Protein AF-A0A812MIL0-F1 (afdb_monomer)

Secondary structure (DSSP, 8-state):
-HHHHHHHHHHHT--SSS------SSHHHHHHTTTTS-----PPPP---HHHHHHHHHHHHHHHH-TTTEEEHHHHHHHSPSEEEETTEEEEEETTTTEEEEEEEEEEGGG-TTHHHH-EEEE-S-HHHHHHHHHHH-SS-EEEEEESSTT-SEEEEEEEEEEEEEEPTTSGGGG-HH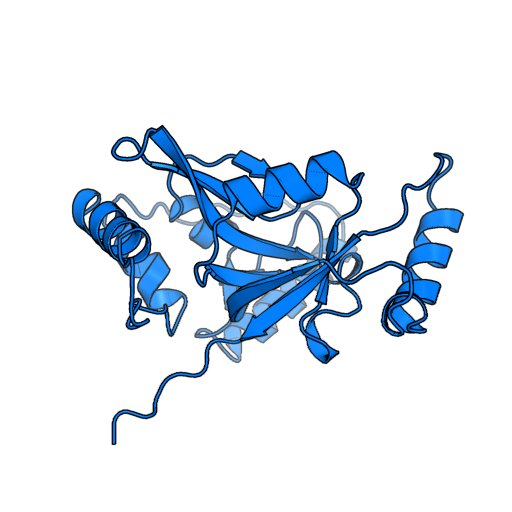HHHHHHHHHHH--SPPPPPEEEEEEEPPP----

Nearest PDB structures (foldseek):
  6a5m-assembly1_A  TM=4.164E-01  e=3.030E-03  Arabidopsis thaliana
  8tcj-assembly1_B  TM=1.752E-01  e=8.774E+00  HIV whole-genome vector AA1305#18
  3dmj-assembly1_B  TM=1.727E-01  e=8.236E+00  HIV-1 M:B_HXB2R
  8t8g-assembly1_A  TM=1.674E-01  e=4.375E+00  Streptococcus pyogenes

Sequence (211 aa):
MLQELHAAMAAWAGCPGNSEGVFLQRPSDFLRTAAEGISSPLRVPKQRRATRVRALAQNQAWAAADPGKWFAKRDIQAALPPCENVRGFCLARAESLDSELATCLFLHHEQNPLFLEHAVCCIYADDLEVETLIQRCGQHALPVFWGQGGGAVMQEYLGSFEIVEVLRSDHALHEASALFDHLDGLRRRSRRPMIGPQLLQMKRVELASLG

pLDDT: mean 72.57, std 19.63, range [29.98, 96.06]

Radius of gyration: 17.99 Å; Cα contacts (8 Å, |Δi|>4): 299; chains: 1; bounding box: 51×46×41 Å

Mean predicted aligned error: 11.03 Å

Solvent-accessible surface area (backbone atoms only — not comparable to full-atom values): 12402 Å² total; per-residue (Å²): 94,74,67,50,43,54,45,55,56,46,58,52,73,64,67,92,69,84,90,78,59,85,71,68,85,42,62,65,63,60,40,57,52,31,57,83,65,76,85,75,84,88,81,79,80,84,86,77,64,73,72,56,50,54,57,49,52,52,46,49,53,52,28,68,74,38,61,81,39,34,42,45,43,65,58,56,56,69,37,47,71,83,53,50,76,56,98,37,32,29,34,27,70,39,89,89,68,85,39,51,35,45,66,31,34,52,44,40,52,89,64,28,68,44,30,92,84,65,37,26,44,54,41,78,48,56,71,68,59,47,51,52,48,47,68,38,36,53,85,51,70,26,46,34,32,41,25,64,61,104,73,35,60,45,22,38,56,78,46,28,31,27,64,74,47,71,58,57,89,87,40,71,72,76,69,30,65,61,52,48,55,47,51,52,56,47,55,78,74,44,93,62,90,76,71,62,66,41,39,36,37,40,42,74,68,76,75,79,78,84,122

Foldseek 3Di:
DLVVLLVLVVQLVDDPDDDPRPFDFFVCVLLVSQPVPDDDDDDDDDDDDPVVVVQQVVLVVVCVVPVRFKDFPVSNVSSDDDFDQDQQFTWDQNPVPRAIEGAAGEAECLQAVCCVPQVKGWAQDDPVSVVVVDVRHDFGWHWYWYAHDVPGRMTGTPGTKGFDDWDDCPDCVVVDPSLVVSVVVVVVVDPDDGRGTTITGIDHDDDPPPD

Structure (mmCIF, N/CA/C/O backbone):
data_AF-A0A812MIL0-F1
#
_entry.id   AF-A0A812MIL0-F1
#
loop_
_atom_site.group_PDB
_atom_site.id
_atom_site.type_symbol
_atom_site.label_atom_id
_atom_site.label_alt_id
_atom_site.label_comp_id
_atom_site.label_asym_id
_atom_site.label_entity_id
_atom_site.label_seq_id
_atom_site.pdbx_PDB_ins_code
_atom_site.Cartn_x
_atom_site.Cartn_y
_atom_site.Cartn_z
_atom_site.occupancy
_atom_site.B_iso_or_equiv
_atom_site.auth_seq_id
_atom_site.auth_comp_id
_atom_site.auth_asym_id
_atom_site.auth_atom_id
_atom_site.pdbx_PDB_model_num
ATOM 1 N N . MET A 1 1 ? -7.731 26.497 -1.774 1.00 38.22 1 MET A N 1
ATOM 2 C CA . MET A 1 1 ? -6.598 25.803 -2.403 1.00 38.22 1 MET A CA 1
ATOM 3 C C . MET A 1 1 ? -5.936 24.834 -1.420 1.00 38.22 1 MET A C 1
ATOM 5 O O . MET A 1 1 ? -6.503 23.766 -1.252 1.00 38.22 1 MET A O 1
ATOM 9 N N . LEU A 1 2 ? -4.910 25.166 -0.612 1.00 31.92 2 LEU A N 1
ATOM 10 C CA . LEU A 1 2 ? -4.380 24.202 0.396 1.00 31.92 2 LEU A CA 1
ATOM 11 C C . LEU A 1 2 ? -5.434 23.774 1.451 1.00 31.92 2 LEU A C 1
ATOM 13 O O . LEU A 1 2 ? -5.515 22.613 1.842 1.00 31.92 2 LEU A O 1
ATOM 17 N N . GLN A 1 3 ? -6.300 24.715 1.846 1.00 33.41 3 GLN A N 1
ATOM 18 C CA . GLN A 1 3 ? -7.464 24.460 2.704 1.00 33.41 3 GLN A CA 1
ATOM 19 C C . GLN A 1 3 ? -8.532 23.579 2.043 1.00 33.41 3 GLN A C 1
ATOM 21 O O . GLN A 1 3 ? -9.272 22.930 2.762 1.00 33.41 3 GLN A O 1
ATOM 26 N N . GLU A 1 4 ? -8.619 23.526 0.709 1.00 34.91 4 GLU A N 1
ATOM 27 C CA . GLU A 1 4 ? -9.606 22.694 -0.001 1.00 34.91 4 GLU A CA 1
ATOM 28 C C . GLU A 1 4 ? -9.134 21.246 -0.112 1.00 34.91 4 GLU A C 1
ATOM 30 O O . GLU A 1 4 ? -9.950 20.344 0.011 1.00 34.91 4 GLU A O 1
ATOM 35 N N . LEU A 1 5 ? -7.824 21.010 -0.246 1.00 41.28 5 LEU A N 1
ATOM 36 C CA . LEU A 1 5 ? -7.238 19.674 -0.122 1.00 41.28 5 LEU A CA 1
ATOM 37 C C . LEU A 1 5 ? -7.356 19.157 1.316 1.00 41.28 5 LEU A C 1
ATOM 39 O O . LEU A 1 5 ? -7.833 18.048 1.528 1.00 41.28 5 LEU A O 1
ATOM 43 N N . HIS A 1 6 ? -7.005 19.977 2.311 1.00 43.62 6 HIS A N 1
ATOM 44 C CA . HIS A 1 6 ? -7.237 19.629 3.713 1.00 43.62 6 HIS A CA 1
ATOM 45 C C . HIS A 1 6 ? -8.732 19.459 4.024 1.00 43.62 6 HIS A C 1
ATOM 47 O O . HIS A 1 6 ? -9.066 18.587 4.812 1.00 43.62 6 HIS A O 1
ATOM 53 N N . ALA A 1 7 ? -9.638 20.213 3.387 1.00 41.19 7 ALA A N 1
ATOM 54 C CA . ALA A 1 7 ? -11.086 20.037 3.530 1.00 41.19 7 ALA A CA 1
ATOM 55 C C . ALA A 1 7 ? -11.617 18.794 2.801 1.00 41.19 7 ALA A C 1
ATOM 57 O O . ALA A 1 7 ? -12.502 18.137 3.330 1.00 41.19 7 ALA A O 1
ATOM 58 N N . ALA A 1 8 ? -11.075 18.427 1.637 1.00 42.28 8 ALA A N 1
ATOM 59 C CA . ALA A 1 8 ? -11.407 17.185 0.939 1.00 42.28 8 ALA A CA 1
ATOM 60 C C . ALA A 1 8 ? -10.921 15.966 1.739 1.00 42.28 8 ALA A C 1
ATOM 62 O O . ALA A 1 8 ? -11.671 15.016 1.931 1.00 42.28 8 ALA A O 1
ATOM 63 N N . MET A 1 9 ? -9.712 16.047 2.304 1.00 50.00 9 MET A N 1
ATOM 64 C CA . MET A 1 9 ? -9.169 15.050 3.229 1.00 50.00 9 MET A CA 1
ATOM 65 C C . MET A 1 9 ? -9.913 15.025 4.577 1.00 50.00 9 MET A C 1
ATOM 67 O O . MET A 1 9 ? -10.101 13.958 5.149 1.00 50.00 9 MET A O 1
ATOM 71 N N . ALA A 1 10 ? -10.387 16.171 5.080 1.00 42.50 10 ALA A N 1
ATOM 72 C CA . ALA A 1 10 ? -11.193 16.256 6.302 1.00 42.50 10 ALA A CA 1
ATOM 73 C C . ALA A 1 10 ? -12.646 15.798 6.092 1.00 42.50 10 ALA A C 1
ATOM 75 O O . ALA A 1 10 ? -13.239 15.232 7.006 1.00 42.50 10 ALA A O 1
ATOM 76 N N . ALA A 1 11 ? -13.210 15.971 4.892 1.00 43.31 11 ALA A N 1
ATOM 77 C CA . ALA A 1 11 ? -14.501 15.403 4.506 1.00 43.31 11 ALA A CA 1
ATOM 78 C C . ALA A 1 11 ? -14.441 13.865 4.422 1.00 43.31 11 ALA A C 1
ATOM 80 O O . ALA A 1 11 ? -15.444 13.205 4.681 1.00 43.31 11 ALA A O 1
ATOM 81 N N . TRP A 1 12 ? -13.266 13.280 4.145 1.00 49.59 12 TRP A N 1
ATOM 82 C CA . TRP A 1 12 ? -13.034 11.834 4.292 1.00 49.59 12 TRP A CA 1
ATOM 83 C C . TRP A 1 12 ? -13.023 11.378 5.756 1.00 49.59 12 TRP A C 1
ATOM 85 O O . TRP A 1 12 ? -13.447 10.265 6.051 1.00 49.59 12 TRP A O 1
ATOM 95 N N . ALA A 1 13 ? -12.575 12.240 6.671 1.00 42.47 13 ALA A N 1
ATOM 96 C CA . ALA A 1 13 ? -12.375 11.935 8.089 1.00 42.47 13 ALA A CA 1
ATOM 97 C C . ALA A 1 13 ? -13.640 12.088 8.966 1.00 42.47 13 ALA A C 1
ATOM 99 O O . ALA A 1 13 ? -13.559 11.931 10.183 1.00 42.47 13 ALA A O 1
ATOM 100 N N . GLY A 1 14 ? -14.799 12.423 8.380 1.00 37.50 14 GLY A N 1
ATOM 101 C CA . GLY A 1 14 ? -15.950 12.959 9.120 1.00 37.50 14 GLY A CA 1
ATOM 102 C C . GLY A 1 14 ? -17.288 12.221 9.013 1.00 37.50 14 GLY A C 1
ATOM 103 O O . GLY A 1 14 ? -18.284 12.794 9.443 1.00 37.50 14 GLY A O 1
ATOM 104 N N . CYS A 1 15 ? -17.369 11.003 8.466 1.00 33.94 15 CYS A N 1
ATOM 105 C CA . CYS A 1 15 ? -18.647 10.272 8.394 1.00 33.94 15 CYS A CA 1
ATOM 106 C C . CYS A 1 15 ? -18.767 9.176 9.468 1.00 33.94 15 CYS A C 1
ATOM 108 O O . CYS A 1 15 ? -18.388 8.030 9.219 1.00 33.94 15 CYS A O 1
ATOM 110 N N . PRO A 1 16 ? -19.359 9.461 10.644 1.00 39.94 16 PRO A N 1
ATOM 111 C CA . PRO A 1 16 ? -19.968 8.426 11.459 1.00 39.94 16 PRO A CA 1
ATOM 112 C C . PRO A 1 16 ? -21.314 8.053 10.815 1.00 39.94 16 PRO A C 1
ATOM 114 O O . PRO A 1 16 ? -22.334 8.691 11.060 1.00 39.94 16 PRO A O 1
ATOM 117 N N . GLY A 1 17 ? -21.308 7.024 9.966 1.00 40.50 17 GLY A N 1
ATOM 118 C CA . GLY A 1 17 ? -22.517 6.451 9.362 1.00 40.50 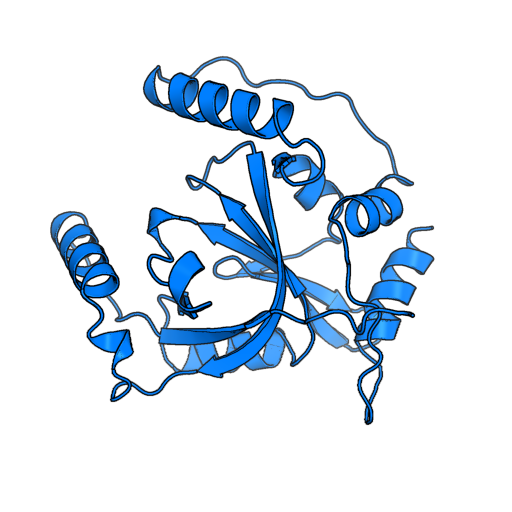17 GLY A CA 1
ATOM 119 C C . GLY A 1 17 ? -22.674 6.738 7.865 1.00 40.50 17 GLY A C 1
ATOM 120 O O . GLY A 1 17 ? -22.670 7.885 7.437 1.00 40.50 17 GLY A O 1
ATOM 121 N N . ASN A 1 18 ? -22.844 5.662 7.090 1.00 34.56 18 ASN A N 1
ATOM 122 C CA . ASN A 1 18 ? -23.184 5.614 5.661 1.00 34.56 18 ASN A CA 1
ATOM 123 C C . ASN A 1 18 ? -22.247 6.370 4.698 1.00 34.56 18 ASN A C 1
ATOM 125 O O . ASN A 1 18 ? -22.628 7.320 4.029 1.00 34.56 18 ASN A O 1
ATOM 129 N N . SER A 1 19 ? -21.015 5.865 4.625 1.00 38.78 19 SER A N 1
ATOM 130 C CA . SER A 1 19 ? -20.213 5.615 3.412 1.00 38.78 19 SER A CA 1
ATOM 131 C C . SER A 1 19 ? -20.648 6.243 2.069 1.00 38.78 19 SER A C 1
ATOM 133 O O . SER A 1 19 ? -20.948 5.522 1.120 1.00 38.78 19 SER A O 1
ATOM 135 N N . GLU A 1 20 ? -20.539 7.561 1.932 1.00 41.03 20 GLU A N 1
ATOM 136 C CA . GLU A 1 20 ? -20.252 8.215 0.646 1.00 41.03 20 GLU A CA 1
ATOM 137 C C . GLU A 1 20 ? -19.011 9.106 0.807 1.00 41.03 20 GLU A C 1
ATOM 139 O O . GLU A 1 20 ? -19.044 10.328 0.688 1.00 41.03 20 GLU A O 1
ATOM 144 N N . GLY A 1 21 ? -17.880 8.479 1.152 1.00 44.47 21 GLY A N 1
ATOM 145 C CA . GLY A 1 21 ? -16.585 9.153 1.116 1.00 44.47 21 GLY A CA 1
ATOM 146 C C . GLY A 1 21 ? -16.237 9.535 -0.324 1.00 44.47 21 GLY A C 1
ATOM 147 O O . GLY A 1 21 ? -16.494 8.776 -1.256 1.00 44.47 21 GLY A O 1
ATOM 148 N N . VAL A 1 22 ? -15.647 10.712 -0.539 1.00 49.66 22 VAL A N 1
ATOM 149 C CA . VAL A 1 22 ? -15.174 11.121 -1.871 1.00 49.66 22 VAL A CA 1
ATOM 150 C C . VAL A 1 22 ? -13.953 10.273 -2.245 1.00 49.66 22 VAL A C 1
ATOM 152 O O . VAL A 1 22 ? -12.816 10.649 -1.987 1.00 49.66 22 VAL A O 1
ATOM 155 N N . PHE A 1 23 ? -14.162 9.094 -2.822 1.00 58.81 23 PHE A N 1
ATOM 156 C CA . PHE A 1 23 ? -13.065 8.211 -3.209 1.00 58.81 23 PHE A CA 1
ATOM 157 C C . PHE A 1 23 ? -12.329 8.772 -4.429 1.00 58.81 23 PHE A C 1
ATOM 159 O O . PHE A 1 23 ? -12.936 9.061 -5.462 1.00 58.81 23 PHE A O 1
ATOM 166 N N . LEU A 1 24 ? -11.004 8.912 -4.326 1.00 56.94 24 LEU A N 1
ATOM 167 C CA . LEU A 1 24 ? -10.175 9.336 -5.452 1.00 56.94 24 LEU A CA 1
ATOM 168 C C . LEU A 1 24 ? -10.285 8.302 -6.577 1.00 56.94 24 LEU A C 1
ATOM 170 O O . LEU A 1 24 ? -9.967 7.128 -6.373 1.00 56.94 24 LEU A O 1
ATOM 174 N N . GLN A 1 25 ? -10.741 8.745 -7.751 1.00 59.91 25 GLN A N 1
ATOM 175 C CA . GLN A 1 25 ? -10.891 7.888 -8.929 1.00 59.91 25 GLN A CA 1
ATOM 176 C C . GLN A 1 25 ? -9.586 7.779 -9.711 1.00 59.91 25 GLN A C 1
ATOM 178 O O . GLN A 1 25 ? -9.277 6.735 -10.288 1.00 59.91 25 GLN A O 1
ATOM 183 N N . ARG A 1 26 ? -8.830 8.881 -9.765 1.00 63.66 26 ARG A N 1
ATOM 184 C CA . ARG A 1 26 ? -7.565 8.973 -10.486 1.00 63.66 26 ARG A CA 1
ATOM 185 C C . ARG A 1 26 ? -6.544 9.750 -9.665 1.00 63.66 26 ARG A C 1
ATOM 187 O O . ARG A 1 26 ? -6.907 10.693 -8.960 1.00 63.66 26 ARG A O 1
ATOM 194 N N . PRO A 1 27 ? -5.243 9.469 -9.820 1.00 65.44 27 PRO A N 1
ATOM 195 C CA . PRO A 1 27 ? -4.219 10.224 -9.106 1.00 65.44 27 PRO A CA 1
ATOM 196 C C . PRO A 1 27 ? -4.148 11.670 -9.570 1.00 65.44 27 PRO A C 1
ATOM 198 O O . PRO A 1 27 ? -3.717 12.522 -8.812 1.00 65.44 27 PRO A O 1
ATOM 201 N N . SER A 1 2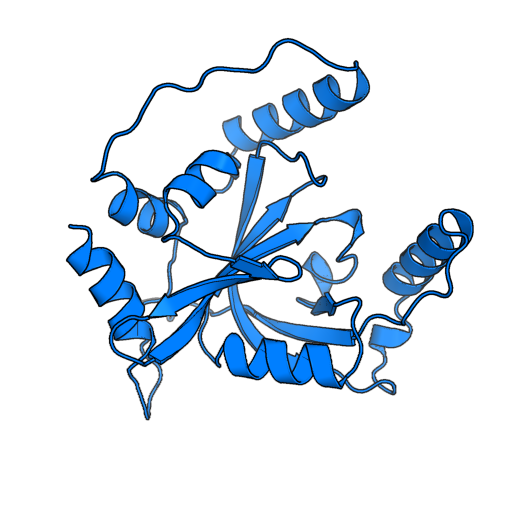8 ? -4.617 11.981 -10.782 1.00 63.84 28 SER A N 1
ATOM 202 C CA . SER A 1 28 ? -4.768 13.363 -11.240 1.00 63.84 28 SER A CA 1
ATOM 203 C C . SER A 1 28 ? -5.668 14.193 -10.330 1.00 63.84 28 SER A C 1
ATOM 205 O O . SER A 1 28 ? -5.462 15.393 -10.232 1.00 63.84 28 SER A O 1
ATOM 207 N N . ASP A 1 29 ? -6.657 13.590 -9.673 1.00 65.38 29 ASP A N 1
ATOM 208 C CA . ASP A 1 29 ? -7.565 14.314 -8.777 1.00 65.38 29 ASP A CA 1
ATOM 209 C C . ASP A 1 29 ? -6.842 14.675 -7.482 1.00 65.38 29 ASP A C 1
ATOM 211 O O . ASP A 1 29 ? -6.908 15.815 -7.044 1.00 65.38 29 ASP A O 1
ATOM 215 N N . PHE A 1 30 ? -6.035 13.737 -6.984 1.00 63.62 30 PHE A N 1
ATOM 216 C CA . PHE A 1 30 ? -5.123 13.912 -5.857 1.00 63.62 30 PHE A CA 1
ATOM 217 C C . PHE A 1 30 ? -3.986 14.918 -6.139 1.00 63.62 30 PHE A C 1
ATOM 219 O O . PHE A 1 30 ? -3.655 15.749 -5.297 1.00 63.62 30 PHE A O 1
ATOM 226 N N . LEU A 1 31 ? -3.385 14.876 -7.333 1.00 61.50 31 LEU A N 1
ATOM 227 C CA . LEU A 1 31 ? -2.269 15.751 -7.712 1.00 61.50 31 LEU A CA 1
ATOM 228 C C . LEU A 1 31 ? -2.726 17.169 -8.078 1.00 61.50 31 LEU A C 1
ATOM 230 O O . LEU A 1 31 ? -2.018 18.134 -7.800 1.00 61.50 31 LEU A O 1
ATOM 234 N N . ARG A 1 32 ? -3.897 17.324 -8.705 1.00 57.03 32 ARG A N 1
ATOM 235 C CA . ARG A 1 32 ? -4.432 18.629 -9.132 1.00 57.03 32 ARG A CA 1
ATOM 236 C C . ARG A 1 32 ? -4.742 19.531 -7.945 1.00 57.03 32 ARG A C 1
ATOM 238 O O . ARG A 1 32 ? -4.411 20.707 -7.992 1.00 57.03 32 ARG A O 1
ATOM 245 N N . THR A 1 33 ? -5.291 18.966 -6.875 1.00 52.03 33 THR A N 1
ATOM 246 C CA . THR A 1 33 ? -5.549 19.663 -5.605 1.00 52.03 33 THR A CA 1
ATOM 247 C C . THR A 1 33 ? -4.275 20.094 -4.876 1.00 52.03 33 THR A C 1
ATOM 249 O O . THR A 1 33 ? -4.312 20.987 -4.038 1.00 52.03 33 THR A O 1
ATOM 252 N N . ALA A 1 34 ? -3.136 19.480 -5.196 1.00 46.12 34 ALA A N 1
ATOM 253 C CA . ALA A 1 34 ? -1.839 19.829 -4.631 1.00 46.12 34 ALA A CA 1
ATOM 254 C C . ALA A 1 34 ? -1.013 20.800 -5.494 1.00 46.12 34 ALA A C 1
ATOM 256 O O . ALA A 1 34 ? -0.193 21.558 -4.976 1.00 46.12 34 ALA A O 1
ATOM 257 N N . ALA A 1 35 ? -1.216 20.796 -6.813 1.00 45.53 35 ALA A N 1
ATOM 258 C CA . ALA A 1 35 ? -0.436 21.578 -7.774 1.00 45.53 35 ALA A CA 1
ATOM 259 C C . ALA A 1 35 ? -0.713 23.097 -7.742 1.00 45.53 35 ALA A C 1
ATOM 261 O O . ALA A 1 35 ? -0.060 23.855 -8.460 1.00 45.53 35 ALA A O 1
ATOM 262 N N . GLU A 1 36 ? -1.618 23.569 -6.882 1.00 45.62 36 GLU A N 1
ATOM 263 C CA . GLU A 1 36 ? -1.867 25.000 -6.646 1.00 45.62 36 GLU A CA 1
ATOM 264 C C . GLU A 1 36 ? -0.750 25.678 -5.816 1.00 45.62 36 GLU A C 1
ATOM 266 O O . GLU A 1 36 ? -0.779 26.889 -5.597 1.00 45.62 36 GLU A O 1
ATOM 271 N N . GLY A 1 37 ? 0.287 24.926 -5.421 1.00 40.28 37 GLY A N 1
ATOM 272 C CA . GLY A 1 37 ? 1.523 25.423 -4.816 1.00 40.28 37 GLY A CA 1
ATOM 273 C C . GLY A 1 37 ? 2.784 24.977 -5.568 1.00 40.28 37 GLY A C 1
ATOM 274 O O . GLY A 1 37 ? 3.457 24.047 -5.152 1.00 40.28 37 GLY A O 1
ATOM 275 N N . ILE A 1 38 ? 3.141 25.697 -6.638 1.00 38.25 38 ILE A N 1
ATOM 276 C CA . ILE A 1 38 ? 4.476 25.738 -7.280 1.00 38.25 38 ILE A CA 1
ATOM 277 C C . ILE A 1 38 ? 4.977 24.396 -7.865 1.00 38.25 38 ILE A C 1
ATOM 279 O O . ILE A 1 38 ? 5.727 23.644 -7.243 1.00 38.25 38 ILE A O 1
ATOM 283 N N . SER A 1 39 ? 4.719 24.167 -9.157 1.00 35.56 39 SER A N 1
ATOM 284 C CA . SER A 1 39 ? 5.467 23.173 -9.938 1.00 35.56 39 SER A CA 1
ATOM 285 C C . SER A 1 39 ? 6.865 23.710 -10.286 1.00 35.56 39 SER A C 1
ATOM 287 O O . SER A 1 39 ? 7.001 24.613 -11.114 1.00 35.56 39 SER A O 1
ATOM 289 N N . SER A 1 40 ? 7.922 23.155 -9.691 1.00 29.98 40 SER A N 1
ATOM 290 C CA . SER A 1 40 ? 9.294 23.364 -10.180 1.00 29.98 40 SER A CA 1
ATOM 291 C C . SER A 1 40 ? 9.696 22.267 -11.174 1.00 29.98 40 SER A C 1
ATOM 293 O O . SER A 1 40 ? 9.361 21.099 -10.966 1.00 29.98 40 SER A O 1
ATOM 295 N N . PRO A 1 41 ? 10.441 22.596 -12.245 1.00 33.81 41 PRO A N 1
ATOM 296 C CA . PRO A 1 41 ? 10.817 21.627 -13.261 1.00 33.81 41 PRO A CA 1
ATOM 297 C C . PRO A 1 41 ? 11.790 20.564 -12.733 1.00 33.81 41 PRO A C 1
ATOM 299 O O . PRO A 1 41 ? 12.679 20.798 -11.911 1.00 33.81 41 PRO A O 1
ATOM 302 N N . LEU A 1 42 ? 11.616 19.369 -13.283 1.00 37.47 42 LEU A N 1
ATOM 303 C CA . LEU A 1 42 ? 12.248 18.114 -12.909 1.00 37.47 42 LEU A CA 1
ATOM 304 C C . LEU A 1 42 ? 13.763 18.132 -13.193 1.00 37.47 42 LEU A C 1
ATOM 306 O O . LEU A 1 42 ? 14.190 17.885 -14.318 1.00 37.47 42 LEU A O 1
ATOM 310 N N . ARG A 1 43 ? 14.612 18.347 -12.178 1.00 33.12 43 ARG A N 1
ATOM 311 C CA . ARG A 1 43 ? 16.060 18.091 -12.309 1.00 33.12 43 ARG A CA 1
ATOM 312 C C . ARG A 1 43 ? 16.344 16.597 -12.155 1.00 33.12 43 ARG A C 1
ATOM 314 O O . ARG A 1 43 ? 16.086 16.010 -11.107 1.00 33.12 43 ARG A O 1
ATOM 321 N N . VAL A 1 44 ? 16.867 15.975 -13.209 1.00 37.81 44 VAL A N 1
ATOM 322 C CA . VAL A 1 44 ? 17.271 14.561 -13.216 1.00 37.81 44 VAL A CA 1
ATOM 323 C C . VAL A 1 44 ? 18.673 14.434 -12.596 1.00 37.81 44 VAL A C 1
ATOM 325 O O . VAL A 1 44 ? 19.603 15.082 -13.085 1.00 37.81 44 VAL A O 1
ATOM 328 N N . PRO A 1 45 ? 18.879 13.624 -11.540 1.00 39.25 45 PRO A N 1
ATOM 329 C CA . PRO A 1 45 ? 20.212 13.391 -10.986 1.00 39.25 45 PRO A CA 1
ATOM 330 C C . PRO A 1 45 ? 21.126 12.652 -11.976 1.00 39.25 45 PRO A C 1
ATOM 332 O O . PRO A 1 45 ? 20.709 11.700 -12.637 1.00 39.25 45 PRO A O 1
ATOM 335 N N . LYS A 1 46 ? 22.401 13.062 -12.045 1.00 41.88 46 LYS A N 1
ATOM 336 C CA . LYS A 1 46 ? 23.441 12.415 -12.862 1.00 41.88 46 LYS A CA 1
ATOM 337 C C . LYS A 1 46 ? 23.650 10.947 -12.449 1.00 41.88 46 LYS A C 1
ATOM 339 O O . LYS A 1 46 ? 23.856 10.631 -11.280 1.00 41.88 46 LYS A O 1
ATOM 344 N N . GLN A 1 47 ? 23.595 10.091 -13.468 1.00 47.12 47 GLN A N 1
ATOM 345 C CA . GLN A 1 47 ? 23.824 8.643 -13.537 1.00 47.12 47 GLN A CA 1
ATOM 346 C C . GLN A 1 47 ? 24.543 7.968 -12.350 1.00 47.12 47 GLN A C 1
ATOM 348 O O . GLN A 1 47 ? 25.705 8.244 -12.056 1.00 47.12 47 GLN A O 1
ATOM 353 N N . ARG A 1 48 ? 23.903 6.930 -11.788 1.00 44.50 48 ARG A N 1
ATOM 354 C CA . ARG A 1 48 ? 24.581 5.816 -11.098 1.00 44.50 48 ARG A CA 1
ATOM 355 C C . ARG A 1 48 ? 23.962 4.461 -11.487 1.00 44.50 48 ARG A C 1
ATOM 357 O O . ARG A 1 48 ? 22.803 4.204 -11.181 1.00 44.50 48 ARG A O 1
ATOM 364 N N . ARG A 1 49 ? 24.816 3.602 -12.070 1.00 53.47 49 ARG A N 1
ATOM 365 C CA . ARG A 1 49 ? 24.691 2.156 -12.394 1.00 53.47 49 ARG A CA 1
ATOM 366 C C . ARG A 1 49 ? 23.627 1.734 -13.430 1.00 53.47 49 ARG A C 1
ATOM 368 O O . ARG A 1 49 ? 22.440 1.998 -13.288 1.00 53.47 49 ARG A O 1
ATOM 375 N N . ALA A 1 50 ? 24.079 0.967 -14.428 1.00 52.00 50 ALA A N 1
ATOM 376 C CA . ALA A 1 50 ? 23.325 0.503 -15.601 1.00 52.00 50 ALA A CA 1
ATOM 377 C C . ALA A 1 50 ? 22.028 -0.280 -15.293 1.00 52.00 50 ALA A C 1
ATOM 379 O O . ALA A 1 50 ? 21.064 -0.187 -16.049 1.00 52.00 50 ALA A O 1
ATOM 380 N N . THR A 1 51 ? 21.946 -0.992 -14.165 1.00 51.59 51 THR A N 1
ATOM 381 C CA . THR A 1 51 ? 20.739 -1.744 -13.767 1.00 51.59 51 THR A CA 1
ATOM 382 C C . THR A 1 51 ? 19.567 -0.826 -13.403 1.00 51.59 51 THR A C 1
ATOM 384 O O . THR A 1 51 ? 18.424 -1.130 -13.728 1.00 51.59 51 THR A O 1
ATOM 387 N N . ARG A 1 52 ? 19.844 0.347 -12.808 1.00 52.31 52 ARG A N 1
ATOM 388 C CA . ARG A 1 52 ? 18.818 1.370 -12.534 1.00 52.31 52 ARG A CA 1
ATOM 389 C C . ARG A 1 52 ? 18.310 2.031 -13.814 1.00 52.31 52 ARG A C 1
ATOM 391 O O . ARG A 1 52 ? 17.160 2.443 -13.858 1.00 52.31 52 ARG A O 1
ATOM 398 N N . VAL A 1 53 ? 19.144 2.103 -14.853 1.00 55.31 53 VAL A N 1
ATOM 399 C CA . VAL A 1 53 ? 18.791 2.719 -16.143 1.00 55.31 53 VAL A CA 1
ATOM 400 C C . VAL A 1 53 ? 17.782 1.863 -16.912 1.00 55.31 53 VAL A C 1
ATOM 402 O O . VAL A 1 53 ? 16.857 2.416 -17.494 1.00 55.31 53 VAL A O 1
ATOM 405 N N . ARG A 1 54 ? 17.895 0.525 -16.868 1.00 58.19 54 ARG A N 1
ATOM 406 C CA . ARG A 1 54 ? 16.909 -0.373 -17.501 1.00 58.19 54 ARG A CA 1
ATOM 407 C C . ARG A 1 54 ? 15.538 -0.311 -16.827 1.00 58.19 54 ARG A C 1
ATOM 409 O O . ARG A 1 54 ? 14.550 -0.118 -17.522 1.00 58.19 54 ARG A O 1
ATOM 416 N N . ALA A 1 55 ? 15.491 -0.396 -15.495 1.00 59.03 55 ALA A N 1
ATOM 417 C CA . ALA A 1 55 ? 14.238 -0.255 -14.749 1.00 59.03 55 ALA A CA 1
ATOM 418 C C . ALA A 1 55 ? 13.607 1.135 -14.958 1.00 59.03 55 ALA A C 1
ATOM 420 O O . ALA A 1 55 ? 12.398 1.252 -15.113 1.00 59.03 55 ALA A O 1
ATOM 421 N N . LEU A 1 56 ? 14.423 2.195 -15.038 1.00 62.59 56 LEU A N 1
ATOM 422 C CA . LEU A 1 56 ? 13.950 3.544 -15.358 1.00 62.59 56 LEU A CA 1
ATOM 423 C C . LEU A 1 56 ? 13.342 3.628 -16.765 1.00 62.59 56 LEU A C 1
ATOM 425 O O . LEU A 1 56 ? 12.251 4.166 -16.908 1.00 62.59 56 LEU A O 1
ATOM 429 N N . ALA A 1 57 ? 14.023 3.095 -17.781 1.00 64.00 57 ALA A N 1
ATOM 430 C CA . ALA A 1 57 ? 13.551 3.121 -19.165 1.00 64.00 57 ALA A CA 1
ATOM 431 C C . ALA A 1 57 ? 12.262 2.304 -19.348 1.00 64.00 57 ALA A C 1
ATOM 433 O O . ALA A 1 57 ? 11.349 2.740 -20.042 1.00 64.00 57 ALA A O 1
ATOM 434 N N . GLN A 1 58 ? 12.159 1.154 -18.679 1.00 66.38 58 GLN A N 1
ATOM 435 C CA . GLN A 1 58 ? 10.953 0.328 -18.674 1.00 66.38 58 GLN A CA 1
ATOM 436 C C . GLN A 1 58 ? 9.781 1.043 -17.988 1.00 66.38 58 GLN A C 1
ATOM 438 O O . GLN A 1 58 ? 8.698 1.131 -18.557 1.00 66.38 58 GLN A O 1
ATOM 443 N N . ASN A 1 59 ? 10.025 1.652 -16.826 1.00 64.69 59 ASN A N 1
ATOM 444 C CA . ASN A 1 59 ? 9.026 2.454 -16.122 1.00 64.69 59 ASN A CA 1
ATOM 445 C C . ASN A 1 59 ? 8.586 3.691 -16.925 1.00 64.69 59 ASN A C 1
ATOM 447 O O . ASN A 1 59 ? 7.422 4.074 -16.879 1.00 64.69 59 ASN A O 1
ATOM 451 N N . GLN A 1 60 ? 9.497 4.314 -17.677 1.00 67.62 60 GLN A N 1
ATOM 452 C CA . GLN A 1 60 ? 9.170 5.426 -18.576 1.00 67.62 60 GLN A CA 1
ATOM 453 C C . GLN A 1 60 ? 8.348 4.969 -19.785 1.00 67.62 60 GLN A C 1
ATOM 455 O O . GLN A 1 60 ? 7.432 5.679 -20.186 1.00 67.62 60 GLN A O 1
ATOM 460 N N . ALA A 1 61 ? 8.634 3.789 -20.340 1.00 68.38 61 ALA A N 1
ATOM 461 C CA . ALA A 1 61 ? 7.841 3.213 -21.421 1.00 68.38 61 ALA A CA 1
ATOM 462 C C . ALA A 1 61 ? 6.413 2.877 -20.961 1.00 68.38 61 ALA A C 1
ATOM 464 O O . ALA A 1 61 ? 5.458 3.184 -21.669 1.00 68.38 61 ALA A O 1
ATOM 465 N N . TRP A 1 62 ? 6.252 2.318 -19.758 1.00 68.81 62 TRP A N 1
ATOM 466 C CA . TRP A 1 62 ? 4.932 2.071 -19.169 1.00 68.81 62 TRP A CA 1
ATOM 467 C C . TRP A 1 62 ? 4.169 3.363 -18.887 1.00 68.81 62 TRP A C 1
ATOM 469 O O . TRP A 1 62 ? 2.993 3.461 -19.227 1.00 68.81 62 TRP A O 1
ATOM 479 N N . ALA A 1 63 ? 4.851 4.384 -18.366 1.00 67.31 63 ALA A N 1
ATOM 480 C CA . ALA A 1 63 ? 4.230 5.682 -18.145 1.00 67.31 63 ALA A CA 1
ATOM 481 C C . ALA A 1 63 ? 3.824 6.398 -19.438 1.00 67.31 63 ALA A C 1
ATOM 483 O O . ALA A 1 63 ? 2.826 7.110 -19.455 1.00 67.31 63 ALA A O 1
ATOM 484 N N . ALA A 1 64 ? 4.570 6.199 -20.525 1.00 69.94 64 ALA A N 1
ATOM 485 C CA . ALA A 1 64 ? 4.189 6.710 -21.836 1.00 69.94 64 ALA A CA 1
ATOM 486 C C . ALA A 1 64 ? 2.989 5.954 -22.434 1.00 69.94 64 ALA A C 1
ATOM 488 O O . ALA A 1 64 ? 2.211 6.549 -23.175 1.00 69.94 64 ALA A O 1
ATOM 489 N N . ALA A 1 65 ? 2.837 4.663 -22.121 1.00 73.88 65 ALA A N 1
ATOM 490 C CA . ALA A 1 65 ? 1.736 3.835 -22.611 1.00 73.88 65 ALA A CA 1
ATOM 491 C C . ALA A 1 65 ? 0.407 4.116 -21.889 1.00 73.88 65 ALA A C 1
ATOM 493 O O . ALA A 1 65 ? -0.643 4.067 -22.523 1.00 73.88 65 ALA A O 1
ATOM 494 N N . ASP A 1 66 ? 0.450 4.427 -20.589 1.00 73.69 66 ASP A N 1
ATOM 495 C CA . ASP A 1 66 ? -0.735 4.769 -19.796 1.00 73.69 66 ASP A CA 1
ATOM 496 C C . ASP A 1 66 ? -0.446 5.923 -18.810 1.00 73.69 66 ASP A C 1
ATOM 498 O O . ASP A 1 66 ? -0.244 5.714 -17.607 1.00 73.69 66 ASP A O 1
ATOM 502 N N . PRO A 1 67 ? -0.415 7.174 -19.297 1.00 69.44 67 PRO A N 1
ATOM 503 C CA . PRO A 1 67 ? -0.066 8.331 -18.472 1.00 69.44 67 PRO A CA 1
ATOM 504 C C . PRO A 1 67 ? -1.089 8.623 -17.364 1.00 69.44 67 PRO A C 1
ATOM 506 O O . PRO A 1 67 ? -0.784 9.366 -16.436 1.00 69.44 67 PRO A O 1
ATOM 509 N N . GLY A 1 68 ? -2.296 8.048 -17.432 1.00 71.88 68 GLY A N 1
ATOM 510 C CA . GLY A 1 68 ? -3.312 8.178 -16.385 1.00 71.88 68 GLY A CA 1
ATOM 511 C C . GLY A 1 68 ? -3.084 7.250 -15.191 1.00 71.88 68 GLY A C 1
ATOM 512 O O . GLY A 1 68 ? -3.710 7.441 -14.146 1.00 71.88 68 GLY A O 1
ATOM 513 N N . LYS A 1 69 ? -2.195 6.261 -15.336 1.00 80.06 69 LYS A N 1
ATOM 514 C CA . LYS A 1 69 ? -1.938 5.225 -14.334 1.00 80.06 69 LYS A CA 1
ATOM 515 C C . LYS A 1 69 ? -0.559 5.333 -13.693 1.00 80.06 69 LYS A C 1
ATOM 517 O O . LYS A 1 69 ? -0.376 4.839 -12.587 1.00 80.06 69 LYS A O 1
ATOM 522 N N . TRP A 1 70 ? 0.400 5.999 -14.329 1.00 82.88 70 TRP A N 1
ATOM 523 C CA . TRP A 1 70 ? 1.785 6.048 -13.860 1.00 82.88 70 TRP A CA 1
ATOM 524 C C . TRP A 1 70 ? 2.231 7.461 -13.498 1.00 82.88 70 TRP A C 1
ATOM 526 O O . TRP A 1 70 ? 2.185 8.375 -14.316 1.00 82.88 70 TRP A O 1
ATOM 536 N N . PHE A 1 71 ? 2.759 7.621 -12.288 1.00 82.88 71 PHE A N 1
ATOM 537 C CA . PHE A 1 71 ? 3.100 8.923 -11.717 1.00 82.88 71 PHE A CA 1
ATOM 538 C C . PHE A 1 71 ? 4.501 8.908 -11.134 1.00 82.88 71 PHE A C 1
ATOM 540 O O . PHE A 1 71 ? 4.935 7.898 -10.576 1.00 82.88 71 PHE A O 1
ATOM 547 N N . ALA A 1 72 ? 5.233 10.018 -11.234 1.00 81.38 72 ALA A N 1
ATOM 548 C CA . ALA A 1 72 ? 6.540 10.064 -10.603 1.00 81.38 72 ALA A CA 1
ATOM 549 C C . ALA A 1 72 ? 6.374 10.097 -9.079 1.00 81.38 72 ALA A C 1
ATOM 551 O O . ALA A 1 72 ? 5.596 10.889 -8.550 1.00 81.38 72 ALA A O 1
ATOM 552 N N . LYS A 1 73 ? 7.156 9.291 -8.352 1.00 83.50 73 LYS A N 1
ATOM 553 C CA . LYS A 1 73 ? 7.078 9.226 -6.882 1.00 83.50 73 LYS A CA 1
ATOM 554 C C . LYS A 1 73 ? 7.223 10.605 -6.239 1.00 83.50 73 LYS A C 1
ATOM 556 O O . LYS A 1 73 ? 6.507 10.920 -5.298 1.00 83.50 73 LYS A O 1
ATOM 561 N N . ARG A 1 74 ? 8.127 11.434 -6.766 1.00 81.31 74 ARG A N 1
ATOM 562 C CA . ARG A 1 74 ? 8.343 12.797 -6.263 1.00 81.31 74 ARG A CA 1
ATOM 563 C C . ARG A 1 74 ? 7.120 13.698 -6.441 1.00 81.31 74 ARG A C 1
ATOM 565 O O . ARG A 1 74 ? 6.931 14.575 -5.618 1.00 81.31 74 ARG A O 1
ATOM 572 N N . ASP A 1 75 ? 6.334 13.496 -7.499 1.00 80.19 75 ASP A N 1
ATOM 573 C CA . ASP A 1 75 ? 5.177 14.343 -7.797 1.00 80.19 75 ASP A CA 1
ATOM 574 C C . ASP A 1 75 ? 4.053 13.983 -6.819 1.00 80.19 75 ASP A C 1
ATOM 576 O O . ASP A 1 75 ? 3.439 14.867 -6.236 1.00 80.19 75 ASP A O 1
ATOM 580 N N . ILE A 1 76 ? 3.885 12.683 -6.537 1.00 81.81 76 ILE A N 1
ATOM 581 C CA . ILE A 1 76 ? 3.009 12.197 -5.463 1.00 81.81 76 ILE A CA 1
ATOM 582 C C . ILE A 1 76 ? 3.470 12.759 -4.115 1.00 81.81 76 ILE A C 1
ATOM 584 O O . ILE A 1 76 ? 2.670 13.321 -3.386 1.00 81.81 76 ILE A O 1
ATOM 588 N N . GLN A 1 77 ? 4.761 12.658 -3.786 1.00 83.00 77 GLN A N 1
ATOM 589 C CA . GLN A 1 77 ? 5.291 13.146 -2.507 1.00 83.00 77 GLN A CA 1
ATOM 590 C C . GLN A 1 77 ? 5.190 14.663 -2.342 1.00 83.00 77 GLN A C 1
ATOM 592 O O . GLN A 1 77 ? 4.918 15.122 -1.241 1.00 83.00 77 GLN A O 1
ATOM 597 N N . ALA A 1 78 ? 5.401 15.434 -3.409 1.00 77.50 78 ALA A N 1
ATOM 598 C CA . ALA A 1 78 ? 5.223 16.884 -3.393 1.00 77.50 78 ALA A CA 1
ATOM 599 C C . ALA A 1 78 ? 3.755 17.280 -3.196 1.00 77.50 78 ALA A C 1
ATOM 601 O O . ALA A 1 78 ? 3.485 18.375 -2.715 1.00 77.50 78 ALA A O 1
ATOM 602 N N . ALA A 1 79 ? 2.828 16.392 -3.564 1.00 74.69 79 ALA A N 1
ATOM 603 C CA . ALA A 1 79 ? 1.405 16.596 -3.375 1.00 74.69 79 ALA A CA 1
ATOM 604 C C . ALA A 1 79 ? 0.884 16.216 -1.988 1.00 74.69 79 ALA A C 1
ATOM 606 O O . ALA A 1 79 ? -0.220 16.609 -1.616 1.00 74.69 79 ALA A O 1
ATOM 607 N N . LEU A 1 80 ? 1.667 15.458 -1.222 1.00 76.56 80 LEU A N 1
ATOM 608 C CA . LEU A 1 80 ? 1.304 15.093 0.135 1.00 76.56 80 LEU A CA 1
ATOM 609 C C . LEU A 1 80 ? 1.597 16.252 1.095 1.00 76.56 80 LEU A C 1
ATOM 611 O O . LEU A 1 80 ? 2.613 16.939 0.942 1.00 76.56 80 LEU A O 1
ATOM 615 N N . PRO A 1 81 ? 0.769 16.439 2.136 1.00 73.62 81 PRO A N 1
ATOM 616 C CA . PRO A 1 81 ? 1.160 17.267 3.269 1.00 73.62 81 PRO A CA 1
ATOM 617 C C . PRO A 1 81 ? 2.432 16.702 3.933 1.00 73.62 81 PRO A C 1
ATOM 619 O O . PRO A 1 81 ? 2.799 15.541 3.696 1.00 73.62 81 PRO A O 1
ATOM 622 N N . PRO A 1 82 ? 3.106 17.486 4.797 1.00 78.38 82 PRO A 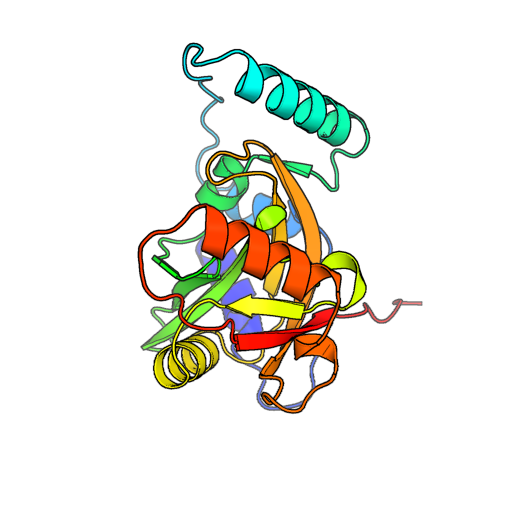N 1
ATOM 623 C CA . PRO A 1 82 ? 4.186 16.972 5.629 1.00 78.38 82 PRO A CA 1
ATOM 624 C C . PRO A 1 82 ? 3.736 15.695 6.345 1.00 78.38 82 PRO A C 1
ATOM 626 O O . PRO A 1 82 ? 2.790 15.707 7.132 1.00 78.38 82 PRO A O 1
ATOM 629 N N . CYS A 1 83 ? 4.390 14.584 6.022 1.00 80.88 83 CYS A N 1
ATOM 630 C CA . CYS A 1 83 ? 4.001 13.266 6.494 1.00 80.88 83 CYS A CA 1
ATOM 631 C C . CYS A 1 83 ? 5.217 12.434 6.888 1.00 80.88 83 CYS A C 1
ATOM 633 O O . CYS A 1 83 ? 6.316 12.579 6.344 1.00 80.88 83 CYS A O 1
ATOM 635 N N . GLU A 1 84 ? 4.992 11.525 7.826 1.00 86.81 84 GLU A N 1
ATOM 636 C CA . GLU A 1 84 ? 5.904 10.434 8.125 1.00 86.81 84 GLU A CA 1
ATOM 637 C C . GLU A 1 84 ? 5.610 9.268 7.171 1.00 86.81 84 GLU A C 1
ATOM 639 O O . GLU A 1 84 ? 4.452 8.970 6.890 1.00 86.81 84 GLU A O 1
ATOM 644 N N . ASN A 1 85 ? 6.639 8.586 6.656 1.00 87.81 85 ASN A N 1
ATOM 645 C CA . ASN A 1 85 ? 6.432 7.320 5.951 1.00 87.81 85 ASN A CA 1
ATOM 646 C C . ASN A 1 85 ? 6.717 6.151 6.894 1.00 87.81 85 ASN A C 1
ATOM 648 O O . ASN A 1 85 ? 7.875 5.875 7.211 1.00 87.81 85 ASN A O 1
ATOM 652 N N . VAL A 1 86 ? 5.665 5.440 7.287 1.00 89.38 86 VAL A N 1
ATOM 653 C CA . VAL A 1 86 ? 5.738 4.274 8.164 1.00 89.38 86 VAL A CA 1
ATOM 654 C C . VAL A 1 86 ? 5.332 3.045 7.364 1.00 89.38 86 VAL A C 1
ATOM 656 O O . VAL A 1 86 ? 4.175 2.879 6.997 1.00 89.38 86 VAL A O 1
ATOM 659 N N . ARG A 1 87 ? 6.300 2.173 7.055 1.00 89.38 87 ARG A N 1
ATOM 660 C CA . ARG A 1 87 ? 6.070 0.908 6.319 1.00 89.38 87 ARG A CA 1
ATOM 661 C C . ARG A 1 87 ? 5.334 1.084 4.978 1.00 89.38 87 ARG A C 1
ATOM 663 O O . ARG A 1 87 ? 4.639 0.181 4.533 1.00 89.38 87 ARG A O 1
ATOM 670 N N . GLY A 1 88 ? 5.510 2.232 4.324 1.00 90.06 88 GLY A N 1
ATOM 671 C CA . GLY A 1 88 ? 4.831 2.567 3.071 1.00 90.06 88 GLY A CA 1
ATOM 672 C C . GLY A 1 88 ? 3.618 3.479 3.248 1.00 90.06 88 GLY A C 1
ATOM 673 O O . GLY A 1 88 ? 3.297 4.201 2.304 1.00 90.06 88 GLY A O 1
ATOM 674 N N . PHE A 1 89 ? 3.005 3.528 4.432 1.00 90.56 89 PHE A N 1
ATOM 675 C CA . PHE A 1 89 ? 1.914 4.450 4.745 1.00 90.56 89 PHE A CA 1
ATOM 676 C C . PHE A 1 89 ? 2.460 5.859 4.959 1.00 90.56 89 PHE A C 1
ATOM 678 O O . PHE A 1 89 ? 3.345 6.071 5.785 1.00 90.56 89 PHE A O 1
ATOM 685 N N . CYS A 1 90 ? 1.940 6.826 4.210 1.00 89.56 90 CYS A N 1
ATOM 686 C CA . CYS A 1 90 ? 2.224 8.240 4.422 1.00 89.56 90 CYS A CA 1
ATOM 687 C C . CYS A 1 90 ? 1.226 8.804 5.432 1.00 89.56 90 CYS A C 1
ATOM 689 O O . CYS A 1 90 ? 0.069 9.045 5.091 1.00 89.56 90 CYS A O 1
ATOM 691 N N . LEU A 1 91 ? 1.675 8.997 6.667 1.00 85.62 91 LEU A N 1
ATOM 692 C CA . LEU A 1 91 ? 0.866 9.460 7.786 1.00 85.62 91 LEU A CA 1
ATOM 693 C C . LEU A 1 91 ? 1.031 10.967 7.954 1.00 85.62 91 LEU A C 1
ATOM 695 O O . LEU A 1 91 ? 2.135 11.449 8.206 1.00 85.62 91 LEU A O 1
ATOM 699 N N . ALA A 1 92 ? -0.055 11.713 7.791 1.00 83.19 92 ALA A N 1
ATOM 700 C CA . ALA A 1 92 ? -0.078 13.154 7.998 1.00 83.19 92 ALA A CA 1
ATOM 701 C C . ALA A 1 92 ? -0.894 13.487 9.241 1.00 83.19 92 ALA A C 1
ATOM 703 O O . ALA A 1 92 ? -1.931 12.873 9.489 1.00 83.19 92 ALA A O 1
ATOM 704 N N . ARG A 1 93 ? -0.442 14.476 10.013 1.00 72.88 93 ARG A N 1
ATOM 705 C CA . ARG A 1 93 ? -1.184 14.950 11.181 1.00 72.88 93 ARG A CA 1
ATOM 706 C C . ARG A 1 93 ? -2.292 15.895 10.731 1.00 72.88 93 ARG A C 1
ATOM 708 O O . ARG A 1 93 ? -2.024 16.881 10.048 1.00 72.88 93 ARG A O 1
ATOM 715 N N . ALA A 1 94 ? -3.523 15.609 11.133 1.00 66.38 94 ALA A N 1
ATOM 716 C CA . ALA A 1 94 ? -4.643 16.514 10.940 1.00 66.38 94 ALA A CA 1
ATOM 717 C C . ALA A 1 94 ? -4.683 17.511 12.105 1.00 66.38 94 ALA A C 1
ATOM 719 O O . ALA A 1 94 ? -5.018 17.145 13.232 1.00 66.38 94 ALA A O 1
ATOM 720 N N . GLU A 1 95 ? -4.351 18.778 11.839 1.00 59.62 95 GLU A N 1
ATOM 721 C CA . GLU A 1 95 ? -4.336 19.847 12.855 1.00 59.62 95 GLU A CA 1
ATOM 722 C C . GLU A 1 95 ? -5.682 20.002 13.584 1.00 59.62 95 GLU A C 1
ATOM 724 O O . GLU A 1 95 ? -5.715 20.398 14.744 1.00 59.62 95 GLU A O 1
ATOM 729 N N . SER A 1 96 ? -6.791 19.656 12.926 1.00 54.44 96 SER A N 1
ATOM 730 C CA . SER A 1 96 ? -8.147 19.748 13.473 1.00 54.44 96 SER A CA 1
ATOM 731 C C . SER A 1 96 ? -8.578 18.561 14.339 1.00 54.44 96 SER A C 1
ATOM 733 O O . SER A 1 96 ? -9.542 18.696 15.088 1.00 54.44 96 SER A O 1
ATOM 735 N N . LEU A 1 97 ? -7.916 17.404 14.228 1.00 57.34 97 LEU A N 1
ATOM 736 C CA . LEU A 1 97 ? -8.369 16.142 14.834 1.00 57.34 97 LEU A CA 1
ATOM 737 C C . LEU A 1 97 ? -7.379 15.566 15.855 1.00 57.34 97 LEU A C 1
ATOM 739 O O . LEU A 1 97 ? -7.623 14.479 16.373 1.00 57.34 97 LEU A O 1
ATOM 743 N N . ASP A 1 98 ? -6.256 16.252 16.092 1.00 65.44 98 ASP A N 1
ATOM 744 C CA . ASP A 1 98 ? -5.124 15.803 16.922 1.00 65.44 98 ASP A CA 1
ATOM 745 C C . ASP A 1 98 ? -4.721 14.330 16.698 1.00 65.44 98 ASP A C 1
ATOM 747 O O . ASP A 1 98 ? -4.256 13.628 17.592 1.00 65.44 98 ASP A O 1
ATOM 751 N N . SER A 1 99 ? -4.917 13.850 15.471 1.00 66.31 99 SER A N 1
ATOM 752 C CA . SER A 1 99 ? -4.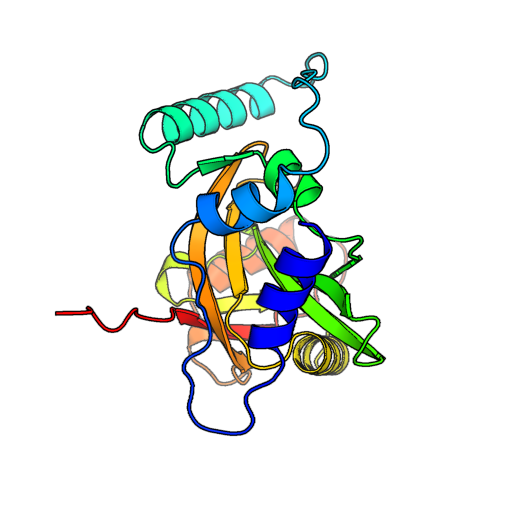685 12.469 15.059 1.00 66.31 99 SER A CA 1
ATOM 753 C C . SER A 1 99 ? -3.913 12.437 13.749 1.00 66.31 99 SER A C 1
ATOM 755 O O . SER A 1 99 ? -3.904 13.393 12.964 1.00 66.31 99 SER A O 1
ATOM 757 N N . GLU A 1 100 ? -3.200 11.338 13.541 1.00 72.25 100 GLU A N 1
ATOM 758 C CA . GLU A 1 100 ? -2.534 11.047 12.279 1.00 72.25 100 GLU A CA 1
ATOM 759 C C . GLU A 1 100 ? -3.466 10.241 11.386 1.00 72.25 100 GLU A C 1
ATOM 761 O O . GLU A 1 100 ? -4.284 9.471 11.880 1.00 72.25 100 GLU A O 1
ATOM 766 N N . LEU A 1 101 ? -3.349 10.449 10.077 1.00 75.88 101 LEU A N 1
ATOM 767 C CA . LEU A 1 101 ? -4.172 9.793 9.071 1.00 75.88 101 LEU A CA 1
ATOM 768 C C . LEU A 1 101 ? -3.306 9.311 7.914 1.00 75.88 101 LEU A C 1
ATOM 770 O O . LEU A 1 101 ? -2.407 10.022 7.451 1.00 75.88 101 LEU A O 1
ATOM 774 N N . ALA A 1 102 ? -3.617 8.123 7.398 1.00 82.56 102 ALA A N 1
ATOM 775 C CA . ALA A 1 102 ? -2.989 7.617 6.188 1.00 82.56 102 ALA A CA 1
ATOM 776 C C . ALA A 1 102 ? -3.509 8.360 4.951 1.00 82.56 102 ALA A C 1
ATOM 778 O O . ALA A 1 102 ? -4.691 8.342 4.629 1.00 82.56 102 ALA A O 1
ATOM 779 N N . THR A 1 103 ? -2.601 9.009 4.237 1.00 80.81 103 THR A N 1
ATOM 780 C CA . THR A 1 103 ? -2.908 9.844 3.065 1.00 80.81 103 THR A CA 1
ATOM 781 C C . THR A 1 103 ? -2.700 9.097 1.752 1.00 80.81 103 THR A C 1
ATOM 783 O O . THR A 1 103 ? -3.440 9.296 0.794 1.00 80.81 103 THR A O 1
ATOM 786 N N . CYS A 1 104 ? -1.717 8.199 1.713 1.00 87.00 104 CYS A N 1
ATOM 787 C CA . CYS A 1 104 ? -1.515 7.233 0.642 1.00 87.00 104 CYS A CA 1
ATOM 788 C C . CYS A 1 104 ? -0.675 6.052 1.138 1.00 87.00 104 CYS A C 1
ATOM 790 O O . CYS A 1 104 ? -0.010 6.138 2.175 1.00 87.00 104 CYS A O 1
ATOM 792 N N . LEU A 1 105 ? -0.635 4.982 0.346 1.00 91.50 105 LEU A N 1
ATOM 793 C CA . LEU A 1 105 ? 0.207 3.815 0.591 1.00 91.50 105 LEU A CA 1
ATOM 794 C C . LEU A 1 105 ? 1.124 3.561 -0.605 1.00 91.50 105 LEU A C 1
ATOM 796 O O . LEU A 1 105 ? 0.664 3.345 -1.725 1.00 91.50 105 LEU A O 1
ATOM 800 N N . PHE A 1 106 ? 2.430 3.558 -0.349 1.00 91.81 106 PHE A N 1
ATOM 801 C CA . PHE A 1 106 ? 3.440 3.112 -1.299 1.00 91.81 106 PHE A CA 1
ATOM 802 C C . PHE A 1 106 ? 3.774 1.646 -1.061 1.00 91.81 106 PHE A C 1
ATOM 804 O O . PHE A 1 106 ? 4.388 1.291 -0.054 1.00 91.81 106 PHE A O 1
ATOM 811 N N . LEU A 1 107 ? 3.441 0.813 -2.035 1.00 92.50 107 LEU A N 1
ATOM 812 C CA . LEU A 1 107 ? 3.778 -0.595 -2.053 1.00 92.50 107 LEU A CA 1
ATOM 813 C C . LEU A 1 107 ? 4.956 -0.862 -2.970 1.00 92.50 107 LEU A C 1
ATOM 815 O O . LEU A 1 107 ? 5.060 -0.373 -4.096 1.00 92.50 107 LEU A O 1
ATOM 819 N N . HIS A 1 108 ? 5.847 -1.695 -2.461 1.00 89.00 108 HIS A N 1
ATOM 820 C CA . HIS A 1 108 ? 7.007 -2.153 -3.189 1.00 89.00 108 HIS A CA 1
ATOM 821 C C . HIS A 1 108 ? 6.792 -3.575 -3.678 1.00 89.00 108 HIS A C 1
ATOM 823 O O . HIS A 1 108 ? 6.507 -4.462 -2.870 1.00 89.00 108 HIS A O 1
ATOM 829 N N . HIS A 1 109 ? 7.040 -3.803 -4.967 1.00 85.88 109 HIS A N 1
ATOM 830 C CA . HIS A 1 109 ? 6.734 -5.074 -5.619 1.00 85.88 109 HIS A CA 1
ATOM 831 C C . HIS A 1 109 ? 7.355 -6.303 -4.945 1.00 85.88 109 HIS A C 1
ATOM 833 O O . HIS A 1 109 ? 6.655 -7.220 -4.538 1.00 85.88 109 HIS A O 1
ATOM 839 N N . GLU A 1 110 ? 8.663 -6.267 -4.696 1.00 84.38 110 GLU A N 1
ATOM 840 C CA . GLU A 1 110 ? 9.390 -7.341 -4.033 1.00 84.38 110 GLU A CA 1
ATOM 841 C C . GLU A 1 110 ? 8.983 -7.521 -2.579 1.00 84.38 110 GLU A C 1
ATOM 843 O O . GLU A 1 110 ? 9.320 -8.558 -2.050 1.00 84.38 110 GLU A O 1
ATOM 848 N N . GLN A 1 111 ? 8.344 -6.552 -1.914 1.00 88.00 111 GLN A N 1
ATOM 849 C CA . GLN A 1 111 ? 7.992 -6.668 -0.491 1.00 88.00 111 GLN A CA 1
ATOM 850 C C . GLN A 1 111 ? 6.544 -7.106 -0.277 1.00 88.00 111 GLN A C 1
ATOM 852 O O . GLN A 1 111 ? 6.202 -7.503 0.831 1.00 88.00 111 GLN A O 1
ATOM 857 N N . ASN A 1 112 ? 5.709 -7.032 -1.317 1.00 92.44 112 ASN A N 1
ATOM 858 C CA . ASN A 1 112 ? 4.268 -7.258 -1.243 1.00 92.44 112 ASN A CA 1
ATOM 859 C C . ASN A 1 112 ? 3.823 -8.283 -2.298 1.00 92.44 112 ASN A C 1
ATOM 861 O O . ASN A 1 112 ? 3.017 -7.950 -3.167 1.00 92.44 112 ASN A O 1
ATOM 865 N N . PRO A 1 113 ? 4.344 -9.525 -2.254 1.00 93.25 113 PRO A N 1
ATOM 866 C CA . PRO A 1 113 ? 4.123 -10.521 -3.306 1.00 93.25 113 PRO A CA 1
ATOM 867 C C . PRO A 1 113 ? 2.647 -10.887 -3.516 1.00 93.25 113 PRO A C 1
ATOM 869 O O . PRO A 1 113 ? 2.287 -11.340 -4.595 1.00 93.25 113 PRO A O 1
ATOM 872 N N . LEU A 1 114 ? 1.796 -10.674 -2.511 1.00 94.88 114 LEU A N 1
ATOM 873 C CA . LEU A 1 114 ? 0.385 -11.062 -2.535 1.00 94.88 114 LEU A CA 1
ATOM 874 C C . LEU A 1 114 ? -0.559 -9.942 -2.994 1.00 94.88 114 LEU A C 1
ATOM 876 O O . LEU A 1 114 ? -1.754 -10.182 -3.152 1.00 94.88 114 LEU A O 1
ATOM 880 N N . PHE A 1 115 ? -0.070 -8.713 -3.195 1.00 95.19 115 PHE A N 1
ATOM 881 C CA . PHE A 1 115 ? -0.975 -7.569 -3.326 1.00 95.19 115 PHE A CA 1
ATOM 882 C C . PHE A 1 115 ? -1.780 -7.574 -4.627 1.00 95.19 115 PHE A C 1
ATOM 884 O O . PHE A 1 115 ? -2.978 -7.321 -4.607 1.00 95.19 115 PHE A O 1
ATOM 891 N N . LEU A 1 116 ? -1.147 -7.869 -5.764 1.00 92.88 116 LEU A N 1
ATOM 892 C CA . LEU A 1 116 ? -1.831 -7.804 -7.060 1.00 92.88 116 LEU A CA 1
ATOM 893 C C . LEU A 1 116 ? -2.895 -8.897 -7.231 1.00 92.88 116 LEU A C 1
ATOM 895 O O . LEU A 1 116 ? -3.871 -8.675 -7.939 1.00 92.88 116 LEU A O 1
ATOM 899 N N . GLU A 1 117 ? -2.708 -10.052 -6.592 1.00 93.69 117 GLU A N 1
ATOM 900 C CA . GLU A 1 117 ? -3.612 -11.201 -6.717 1.00 93.69 117 GLU A CA 1
ATOM 901 C C . GLU A 1 117 ? -4.663 -11.245 -5.602 1.00 93.69 117 GLU A C 1
ATOM 903 O O . GLU A 1 117 ? -5.821 -11.568 -5.855 1.00 93.69 117 GLU A O 1
ATOM 908 N N . HIS A 1 118 ? -4.282 -10.879 -4.375 1.00 95.50 118 HIS A N 1
ATOM 909 C CA . HIS A 1 118 ? -5.129 -11.041 -3.191 1.00 95.50 118 HIS A CA 1
ATOM 910 C C . HIS A 1 118 ? -5.462 -9.726 -2.476 1.00 95.50 118 HIS A C 1
ATOM 912 O O . HIS A 1 118 ? -6.172 -9.747 -1.474 1.00 95.50 118 HIS A O 1
ATOM 918 N N . ALA A 1 119 ? -4.953 -8.581 -2.948 1.00 95.31 119 ALA A N 1
ATOM 919 C CA . ALA A 1 119 ? -5.046 -7.294 -2.251 1.00 95.31 119 ALA A CA 1
ATOM 920 C C . ALA A 1 119 ? -4.528 -7.360 -0.799 1.00 95.31 119 ALA A C 1
ATOM 922 O O . ALA A 1 119 ? -5.045 -6.690 0.092 1.00 95.31 119 ALA A O 1
ATOM 923 N N . VAL A 1 120 ? -3.487 -8.168 -0.562 1.00 96.06 120 VAL A N 1
ATOM 924 C CA . VAL A 1 120 ? -2.852 -8.323 0.753 1.00 96.06 120 VAL A CA 1
ATOM 925 C C . VAL A 1 120 ? -1.501 -7.618 0.796 1.00 96.06 120 VAL A C 1
ATOM 927 O O . VAL A 1 120 ? -0.605 -7.898 -0.005 1.00 96.06 120 VAL A O 1
ATOM 930 N N . CYS A 1 121 ? -1.345 -6.711 1.759 1.00 94.31 121 CYS A N 1
ATOM 931 C CA . CYS A 1 121 ? -0.089 -6.027 2.051 1.00 94.31 121 CYS A CA 1
ATOM 932 C C . CYS A 1 121 ? 0.700 -6.785 3.130 1.00 94.31 121 CYS A C 1
ATOM 934 O O . CYS A 1 121 ? 0.128 -7.268 4.105 1.00 94.31 121 CYS A O 1
ATOM 936 N N . CYS A 1 122 ? 2.019 -6.890 2.958 1.00 93.69 122 CYS A N 1
ATOM 937 C CA . CYS A 1 122 ? 2.908 -7.541 3.921 1.00 93.69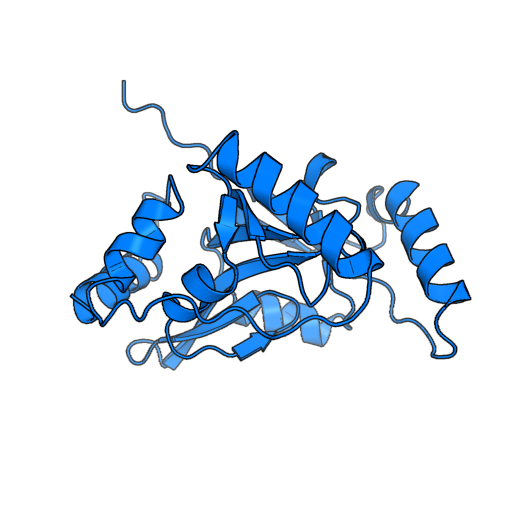 122 CYS A CA 1
ATOM 938 C C . CYS A 1 122 ? 3.600 -6.488 4.794 1.00 93.69 122 CYS A C 1
ATOM 940 O O . CYS A 1 122 ? 4.418 -5.704 4.302 1.00 93.69 122 CYS A O 1
ATOM 942 N N . ILE A 1 123 ? 3.328 -6.505 6.098 1.00 93.00 123 ILE A N 1
ATOM 943 C CA . ILE A 1 123 ? 3.917 -5.586 7.073 1.00 93.00 123 ILE A CA 1
ATOM 944 C C . ILE A 1 123 ? 4.895 -6.343 7.970 1.00 93.00 123 ILE A C 1
ATOM 946 O O . ILE A 1 123 ? 4.523 -7.198 8.765 1.00 93.00 123 ILE A O 1
ATOM 950 N N . TYR A 1 124 ? 6.180 -6.023 7.835 1.00 90.00 124 TYR A N 1
ATOM 951 C CA . TYR A 1 124 ? 7.267 -6.652 8.593 1.00 90.00 124 TYR A CA 1
ATOM 952 C C . TYR A 1 124 ? 7.480 -5.925 9.923 1.00 90.00 124 TYR A C 1
ATOM 954 O O . TYR A 1 124 ? 8.403 -5.111 10.054 1.00 90.00 124 TYR A O 1
ATOM 962 N N . ALA A 1 125 ? 6.588 -6.195 10.867 1.00 88.75 125 ALA A N 1
ATOM 963 C CA . ALA A 1 125 ? 6.509 -5.583 12.185 1.00 88.75 125 ALA A CA 1
ATOM 964 C C . ALA A 1 125 ? 5.905 -6.583 13.185 1.00 88.75 125 ALA A C 1
ATOM 966 O O . ALA A 1 125 ? 5.360 -7.610 12.775 1.00 88.75 125 ALA A O 1
ATOM 967 N N . ASP A 1 126 ? 6.037 -6.308 14.480 1.00 89.06 126 ASP A N 1
ATOM 968 C CA . ASP A 1 126 ? 5.330 -7.086 15.501 1.00 89.06 126 ASP A CA 1
ATOM 969 C C . ASP A 1 126 ? 3.841 -6.701 15.583 1.00 89.06 126 ASP A C 1
ATOM 971 O O . ASP A 1 126 ? 3.393 -5.734 14.961 1.00 89.06 126 ASP A O 1
ATOM 975 N N . ASP A 1 127 ? 3.066 -7.495 16.325 1.00 88.56 127 ASP A N 1
ATOM 976 C CA . ASP A 1 127 ? 1.612 -7.331 16.435 1.00 88.56 127 ASP A CA 1
ATOM 977 C C . ASP A 1 127 ? 1.231 -5.945 16.982 1.00 88.56 127 ASP A C 1
ATOM 979 O O . ASP A 1 127 ? 0.298 -5.317 16.483 1.00 88.56 127 ASP A O 1
ATOM 983 N N . LEU A 1 128 ? 1.992 -5.436 17.959 1.00 89.75 128 LEU A N 1
ATOM 984 C CA . LEU A 1 128 ? 1.736 -4.146 18.598 1.00 89.75 128 LEU A CA 1
ATOM 985 C C . LEU A 1 128 ? 2.005 -2.979 17.638 1.00 89.75 128 LEU A C 1
ATOM 987 O O . LEU A 1 128 ? 1.220 -2.029 17.574 1.00 89.75 128 LEU A O 1
ATOM 991 N N . GLU A 1 129 ? 3.096 -3.045 16.871 1.00 89.62 129 GLU A N 1
ATOM 992 C CA . GLU A 1 129 ? 3.417 -2.070 15.828 1.00 89.62 129 GLU A CA 1
ATOM 993 C C . GLU A 1 129 ? 2.325 -2.038 14.750 1.00 89.62 129 GLU A C 1
ATOM 995 O O . GLU A 1 129 ? 1.940 -0.953 14.307 1.00 89.62 129 GLU A O 1
ATOM 1000 N N . VAL A 1 130 ? 1.810 -3.199 14.331 1.00 90.31 130 VAL A N 1
ATOM 1001 C CA . VAL A 1 130 ? 0.745 -3.275 13.318 1.00 90.31 130 VAL A CA 1
ATOM 1002 C C . VAL A 1 130 ? -0.585 -2.765 13.847 1.00 90.31 130 VAL A C 1
ATOM 1004 O O . VAL A 1 130 ? -1.246 -1.991 13.155 1.00 90.31 130 VAL A O 1
ATOM 1007 N N . GLU A 1 131 ? -0.965 -3.133 15.066 1.00 89.19 131 GLU A N 1
ATOM 1008 C CA . GLU A 1 131 ? -2.175 -2.613 15.699 1.00 89.19 131 GLU A CA 1
ATOM 1009 C C . GLU A 1 131 ? -2.117 -1.083 15.813 1.00 89.19 131 GLU A C 1
ATOM 1011 O O . GLU A 1 131 ? -3.036 -0.387 15.377 1.00 89.19 131 GLU A O 1
ATOM 1016 N N . THR A 1 132 ? -0.991 -0.551 16.295 1.00 87.88 132 THR A N 1
ATOM 1017 C CA . THR A 1 132 ? -0.754 0.897 16.383 1.00 87.88 132 THR A CA 1
ATOM 1018 C C . THR A 1 132 ? -0.823 1.557 15.006 1.00 87.88 132 THR A C 1
ATOM 1020 O O . THR A 1 132 ? -1.425 2.619 14.849 1.00 87.88 132 THR A O 1
ATOM 1023 N N . LEU A 1 133 ? -0.221 0.939 13.986 1.00 88.00 133 LEU A N 1
ATOM 1024 C CA . LEU A 1 133 ? -0.265 1.442 12.616 1.00 88.00 133 LEU A CA 1
ATOM 1025 C C . LEU A 1 133 ? -1.702 1.512 12.096 1.00 88.00 133 LEU A C 1
ATOM 1027 O O . LEU A 1 133 ? -2.077 2.529 11.526 1.00 88.00 133 LEU A O 1
ATOM 1031 N N . ILE A 1 134 ? -2.515 0.479 12.308 1.00 86.00 134 ILE A N 1
ATOM 1032 C CA . ILE A 1 134 ? -3.906 0.439 11.835 1.00 86.00 134 ILE A CA 1
ATOM 1033 C C . ILE A 1 134 ? -4.764 1.470 12.562 1.00 86.00 134 ILE A C 1
ATOM 1035 O O . ILE A 1 134 ? -5.525 2.188 11.914 1.00 86.00 134 ILE A O 1
ATOM 1039 N N . GLN A 1 135 ? -4.585 1.619 13.876 1.00 83.38 135 GLN A N 1
ATOM 1040 C CA . GLN A 1 135 ? -5.249 2.671 14.648 1.00 83.38 135 GLN A CA 1
ATOM 1041 C C . GLN A 1 135 ? -4.906 4.070 14.113 1.00 83.38 135 GLN A C 1
ATOM 1043 O O . GLN A 1 135 ? -5.794 4.909 13.988 1.00 83.38 135 GLN A O 1
ATOM 1048 N N . ARG A 1 136 ? -3.640 4.305 13.732 1.00 80.38 136 ARG A N 1
ATOM 1049 C CA . ARG A 1 136 ? -3.178 5.556 13.097 1.00 80.38 136 ARG A CA 1
ATOM 1050 C C . ARG A 1 136 ? -3.632 5.704 11.641 1.00 80.38 136 ARG A C 1
ATOM 1052 O O . ARG A 1 136 ? -3.683 6.813 11.125 1.00 80.38 136 ARG A O 1
ATOM 1059 N N . CYS A 1 137 ? -3.901 4.610 10.933 1.00 75.44 137 CYS A N 1
ATOM 1060 C CA . CYS A 1 137 ? -4.318 4.670 9.533 1.00 75.44 137 CYS A CA 1
ATOM 1061 C C . CYS A 1 137 ? -5.811 4.961 9.381 1.00 75.44 137 CYS A C 1
ATOM 1063 O O . CYS A 1 137 ? -6.180 5.524 8.357 1.00 75.44 137 CYS A O 1
ATOM 1065 N N . GLY A 1 138 ? -6.639 4.618 10.373 1.00 67.94 138 GLY A N 1
ATOM 1066 C CA . GLY A 1 138 ? -8.096 4.728 10.287 1.00 67.94 138 GLY A CA 1
ATOM 1067 C C . GLY A 1 138 ? -8.731 3.670 9.372 1.00 67.94 138 GLY A C 1
ATOM 1068 O O . GLY A 1 138 ? -8.050 2.816 8.805 1.00 67.94 138 GLY A O 1
ATOM 1069 N N . GLN A 1 139 ? -10.060 3.720 9.238 1.00 70.25 139 GLN A N 1
ATOM 1070 C CA . GLN A 1 139 ? -10.859 2.846 8.359 1.00 70.25 139 GLN A CA 1
ATOM 1071 C C . GLN A 1 139 ? -11.414 3.629 7.163 1.00 70.25 139 GLN A C 1
ATOM 1073 O O . GLN A 1 139 ? -12.612 3.618 6.886 1.00 70.25 139 GLN A O 1
ATOM 1078 N N . HIS A 1 140 ? -10.551 4.368 6.470 1.00 72.38 140 HIS A N 1
ATOM 1079 C CA . HIS A 1 140 ? -10.921 5.062 5.241 1.00 72.38 140 HIS A CA 1
ATOM 1080 C C . HIS A 1 140 ? -10.148 4.509 4.053 1.00 72.38 140 HIS A C 1
ATOM 1082 O O . HIS A 1 140 ? -9.091 3.886 4.178 1.00 72.38 140 HIS A O 1
ATOM 1088 N N . ALA A 1 141 ? -10.695 4.746 2.869 1.00 80.06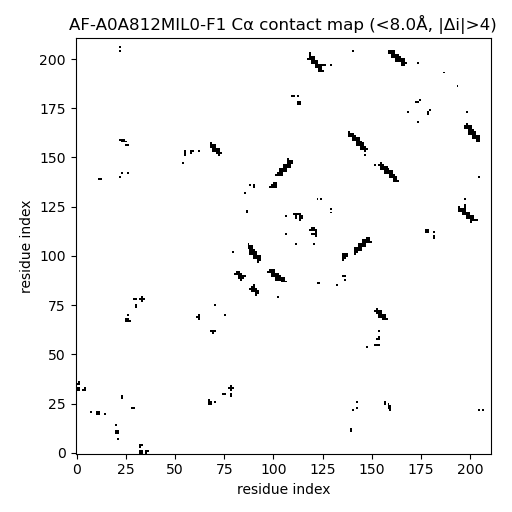 141 ALA A N 1
ATOM 1089 C CA . ALA A 1 141 ? -10.033 4.366 1.643 1.00 80.06 141 ALA A CA 1
ATOM 1090 C C . ALA A 1 141 ? -8.874 5.314 1.340 1.00 80.06 141 ALA A C 1
ATOM 1092 O O . ALA A 1 141 ? -9.017 6.535 1.397 1.00 80.06 141 ALA A O 1
ATOM 1093 N N . LEU A 1 142 ? -7.745 4.746 0.941 1.00 83.06 142 LEU A N 1
ATOM 1094 C CA . LEU A 1 142 ? -6.535 5.481 0.614 1.00 83.06 142 LEU A CA 1
ATOM 1095 C C . LEU A 1 142 ? -6.011 5.073 -0.769 1.00 83.06 142 LEU A C 1
ATOM 1097 O O . LEU A 1 142 ? -6.153 3.913 -1.170 1.00 83.06 142 LEU A O 1
ATOM 1101 N N . PRO A 1 143 ? -5.404 6.001 -1.524 1.00 87.56 143 PRO A N 1
ATOM 1102 C CA . PRO A 1 143 ? -4.809 5.687 -2.813 1.00 87.56 143 PRO A CA 1
ATOM 1103 C C . PRO A 1 143 ? -3.567 4.803 -2.638 1.00 87.56 143 PRO A C 1
ATOM 1105 O O . PRO A 1 143 ? -2.669 5.113 -1.846 1.00 87.56 143 PRO A O 1
ATOM 1108 N N . VAL A 1 144 ? -3.502 3.718 -3.414 1.00 91.31 144 VAL A N 1
ATOM 1109 C CA . VAL A 1 144 ? -2.383 2.771 -3.410 1.00 91.31 144 VAL A CA 1
ATOM 1110 C C . VAL A 1 144 ? -1.530 2.947 -4.660 1.00 91.31 144 VAL A C 1
ATOM 1112 O O . VAL A 1 144 ? -2.012 2.869 -5.795 1.00 91.31 144 VAL A O 1
ATOM 1115 N N . PHE A 1 145 ? -0.237 3.146 -4.431 1.00 90.94 145 PHE A N 1
ATOM 1116 C CA . PHE A 1 145 ? 0.783 3.326 -5.451 1.00 90.94 145 PHE A CA 1
ATOM 1117 C C . PHE A 1 145 ? 1.791 2.183 -5.393 1.00 90.94 145 PHE A C 1
ATOM 1119 O O . PHE A 1 145 ? 2.372 1.906 -4.348 1.00 90.94 145 PHE A O 1
ATOM 1126 N N . TRP A 1 146 ? 2.012 1.531 -6.524 1.00 90.75 146 TRP A N 1
ATOM 1127 C CA . TRP A 1 146 ? 2.835 0.343 -6.676 1.00 90.75 146 TRP A CA 1
ATOM 1128 C C . TRP A 1 146 ? 4.105 0.645 -7.463 1.00 90.75 146 TRP A C 1
ATOM 1130 O O . TRP A 1 146 ? 4.055 1.203 -8.558 1.00 90.75 146 TRP A O 1
ATOM 1140 N N . GLY A 1 147 ? 5.264 0.257 -6.932 1.00 86.19 147 GLY A N 1
ATOM 1141 C CA . GLY A 1 147 ? 6.544 0.564 -7.563 1.00 86.19 147 GLY A CA 1
ATOM 1142 C C . GLY A 1 147 ? 7.637 -0.476 -7.355 1.00 86.19 147 GLY A C 1
ATOM 1143 O O . GLY A 1 147 ? 7.621 -1.295 -6.433 1.00 86.19 147 GLY A O 1
ATOM 1144 N N . GLN A 1 148 ? 8.647 -0.399 -8.223 1.00 75.44 148 GLN A N 1
ATOM 1145 C CA . GLN A 1 148 ? 9.846 -1.234 -8.170 1.00 75.44 148 GLN A CA 1
ATOM 1146 C C . GLN A 1 148 ? 10.998 -0.552 -7.419 1.00 75.44 148 GLN A C 1
ATOM 1148 O O . GLN A 1 148 ? 11.676 0.319 -7.969 1.00 75.44 148 GLN A O 1
ATOM 1153 N N . GLY A 1 149 ? 11.325 -0.958 -6.199 1.00 60.62 149 GLY A N 1
ATOM 1154 C CA . GLY A 1 149 ? 12.528 -0.437 -5.536 1.00 60.62 149 GLY A CA 1
ATOM 1155 C C . GLY A 1 149 ? 12.253 0.707 -4.561 1.00 60.62 149 GLY A C 1
ATOM 1156 O O . GLY A 1 149 ? 11.433 1.589 -4.813 1.00 60.62 149 GLY A O 1
ATOM 1157 N N . GLY A 1 150 ? 13.098 0.820 -3.530 1.00 50.72 150 GLY A N 1
ATOM 1158 C CA . GLY A 1 150 ? 13.260 2.050 -2.734 1.00 50.72 150 GLY A CA 1
ATOM 1159 C C . GLY A 1 150 ? 13.713 3.278 -3.551 1.00 50.72 150 GLY A C 1
ATOM 1160 O O . GLY A 1 150 ? 13.836 4.370 -3.005 1.00 50.72 150 GLY A O 1
ATOM 1161 N N . GLY A 1 151 ? 13.947 3.115 -4.860 1.00 54.94 151 GLY A N 1
ATOM 1162 C CA . GLY A 1 151 ? 14.261 4.175 -5.817 1.00 54.94 151 GLY A CA 1
ATOM 1163 C C . GLY A 1 151 ? 13.376 4.181 -7.068 1.00 54.94 151 GLY A C 1
ATOM 1164 O O . GLY A 1 151 ? 13.810 4.741 -8.075 1.00 54.94 151 GLY A O 1
ATOM 1165 N N . ALA A 1 152 ? 12.192 3.550 -7.046 1.00 61.16 152 ALA A N 1
ATOM 1166 C CA . ALA A 1 152 ? 11.243 3.640 -8.157 1.00 61.16 152 ALA A CA 1
ATOM 1167 C C . ALA A 1 152 ? 10.917 5.105 -8.458 1.00 61.16 152 ALA A C 1
ATOM 1169 O O . ALA A 1 152 ? 10.344 5.814 -7.627 1.00 61.16 152 ALA A O 1
ATOM 1170 N N . VAL A 1 153 ? 11.287 5.541 -9.662 1.00 70.50 153 VAL A N 1
ATOM 1171 C CA . VAL A 1 153 ? 10.995 6.896 -10.138 1.00 70.50 153 VAL A CA 1
ATOM 1172 C C . VAL A 1 153 ? 9.524 7.027 -10.499 1.00 70.50 153 VAL A C 1
ATOM 1174 O O . VAL A 1 153 ? 8.955 8.070 -10.205 1.00 70.50 153 VAL A O 1
ATOM 1177 N N . MET A 1 154 ? 8.914 5.974 -11.051 1.00 81.94 154 MET A N 1
ATOM 1178 C CA . MET A 1 154 ? 7.489 5.924 -11.380 1.00 81.94 154 MET A CA 1
ATOM 1179 C C . MET A 1 154 ? 6.762 4.919 -10.492 1.00 81.94 154 MET A C 1
ATOM 1181 O O . MET A 1 154 ? 7.337 3.905 -10.095 1.00 81.94 154 MET A O 1
ATOM 1185 N N . GLN A 1 155 ? 5.508 5.228 -10.200 1.00 86.00 155 GLN A N 1
ATOM 1186 C CA . GLN A 1 155 ? 4.586 4.439 -9.405 1.00 86.00 155 GLN A CA 1
ATOM 1187 C C . GLN A 1 155 ? 3.308 4.240 -10.215 1.00 86.00 155 GLN A C 1
ATOM 1189 O O . GLN A 1 155 ? 2.768 5.205 -10.756 1.00 86.00 155 GLN A O 1
ATOM 1194 N N . GLU A 1 156 ? 2.840 3.006 -10.291 1.00 88.94 156 GLU A N 1
ATOM 1195 C CA . GLU A 1 156 ? 1.550 2.650 -10.861 1.00 88.94 156 GLU A CA 1
ATOM 1196 C C . GLU A 1 156 ? 0.459 2.862 -9.814 1.00 88.94 156 GLU A C 1
ATOM 1198 O O . GLU A 1 156 ? 0.570 2.406 -8.681 1.00 88.94 156 GLU A O 1
ATOM 1203 N N . TYR A 1 157 ? -0.618 3.537 -10.174 1.00 88.75 157 TYR A N 1
ATOM 1204 C CA . TYR A 1 157 ? -1.788 3.643 -9.325 1.00 88.75 157 TYR A CA 1
ATOM 1205 C C . TYR A 1 157 ? -2.689 2.427 -9.500 1.00 88.75 157 TYR A C 1
ATOM 1207 O O . TYR A 1 157 ? -3.145 2.126 -10.606 1.00 88.75 157 TYR A O 1
ATOM 1215 N N . LEU A 1 158 ? -2.959 1.741 -8.391 1.00 89.31 158 LEU A N 1
ATOM 1216 C CA . LEU A 1 158 ? -3.776 0.528 -8.381 1.00 89.31 158 LEU A CA 1
ATOM 1217 C C . LEU A 1 158 ? -5.248 0.797 -8.046 1.00 89.31 158 LEU A C 1
ATOM 1219 O O . LEU A 1 158 ? -6.094 -0.077 -8.233 1.00 89.31 158 LEU A O 1
ATOM 1223 N N . GLY A 1 159 ? -5.564 2.005 -7.581 1.00 86.94 159 GLY A N 1
ATOM 1224 C CA . GLY A 1 159 ? -6.887 2.373 -7.092 1.00 86.94 159 GLY A CA 1
ATOM 1225 C C . GLY A 1 159 ? -6.861 2.802 -5.630 1.00 86.94 159 GLY A C 1
ATOM 1226 O O . GLY A 1 159 ? -5.802 2.912 -5.007 1.00 86.94 159 GLY A O 1
ATOM 1227 N N . SER A 1 160 ? -8.053 3.046 -5.098 1.00 86.88 160 SER A N 1
ATOM 1228 C CA . SER A 1 160 ? -8.267 3.362 -3.689 1.00 86.88 160 SER A CA 1
ATOM 1229 C C . SER A 1 160 ? -8.706 2.103 -2.947 1.00 86.88 160 SER A C 1
ATOM 1231 O O . SER A 1 160 ? -9.557 1.353 -3.434 1.00 86.88 160 SER A O 1
ATOM 1233 N N . PHE A 1 161 ? -8.093 1.856 -1.795 1.00 89.50 161 PHE A N 1
ATOM 1234 C CA . PHE A 1 161 ? -8.307 0.652 -1.004 1.00 89.50 161 PHE A CA 1
ATOM 1235 C C . PHE A 1 161 ? -8.569 1.006 0.450 1.00 89.50 161 PHE A C 1
ATOM 1237 O O . PHE A 1 161 ? -7.935 1.908 0.988 1.00 89.50 161 PHE A O 1
ATOM 1244 N N . GLU A 1 162 ? -9.459 0.260 1.086 1.00 87.50 162 GLU A N 1
ATOM 1245 C CA . GLU A 1 162 ? -9.672 0.287 2.531 1.00 87.50 162 GLU A CA 1
ATOM 1246 C C . GLU A 1 162 ? -8.953 -0.895 3.185 1.00 87.50 162 GLU A C 1
ATOM 1248 O O . GLU A 1 162 ? -8.857 -1.978 2.598 1.00 87.50 162 GLU A O 1
ATOM 1253 N N . ILE A 1 163 ? -8.429 -0.685 4.393 1.00 89.50 163 ILE A N 1
ATOM 1254 C CA . ILE A 1 163 ? -7.938 -1.781 5.231 1.00 89.50 163 ILE A CA 1
ATOM 1255 C C . ILE A 1 163 ? -9.167 -2.464 5.827 1.00 89.50 163 ILE A C 1
ATOM 1257 O O . ILE A 1 163 ? -9.966 -1.815 6.497 1.00 89.50 163 ILE A O 1
ATOM 1261 N N . VAL A 1 164 ? -9.311 -3.763 5.578 1.00 89.81 164 VAL A N 1
ATOM 1262 C CA . VAL A 1 164 ? -10.430 -4.558 6.096 1.00 89.81 164 VAL A CA 1
ATOM 1263 C C . VAL A 1 164 ? -10.053 -5.160 7.440 1.00 89.81 164 VAL A C 1
ATOM 1265 O O . VAL A 1 164 ? -10.763 -4.980 8.425 1.00 89.81 164 VAL A O 1
ATOM 1268 N N . GLU A 1 165 ? -8.924 -5.866 7.485 1.00 91.44 165 GLU A N 1
ATOM 1269 C CA . GLU A 1 165 ? -8.478 -6.577 8.679 1.00 91.44 165 GLU A CA 1
ATOM 1270 C C . GLU A 1 165 ? -7.000 -6.978 8.601 1.00 91.44 165 GLU A C 1
ATOM 1272 O O . GLU A 1 165 ? -6.375 -6.951 7.536 1.00 91.44 165 GLU A O 1
ATOM 1277 N N . VAL A 1 166 ? -6.453 -7.393 9.745 1.00 94.12 166 VAL A N 1
ATOM 1278 C CA . VAL A 1 166 ? -5.209 -8.167 9.809 1.00 94.12 166 VAL A CA 1
ATOM 1279 C C . VAL A 1 166 ? -5.575 -9.639 9.774 1.00 94.12 166 VAL A C 1
ATOM 1281 O O . VAL A 1 166 ? -6.322 -10.117 10.628 1.00 94.12 166 VAL A O 1
ATOM 1284 N N . LEU A 1 167 ? -5.037 -10.362 8.799 1.00 94.44 167 LEU A N 1
ATOM 1285 C CA . LEU A 1 167 ? -5.233 -11.795 8.700 1.00 94.44 167 LEU A CA 1
ATOM 1286 C C . LEU A 1 167 ? -4.498 -12.491 9.841 1.00 94.44 167 LEU A C 1
ATOM 1288 O O . LEU A 1 167 ? -3.346 -12.193 10.160 1.00 94.44 167 LEU A O 1
ATOM 1292 N N . ARG A 1 168 ? -5.195 -13.442 10.450 1.00 93.31 168 ARG A N 1
ATOM 1293 C CA . ARG A 1 168 ? -4.656 -14.286 11.509 1.00 93.31 168 ARG A CA 1
ATOM 1294 C C . ARG A 1 168 ? -3.595 -15.229 10.946 1.00 93.31 168 ARG A C 1
ATOM 1296 O O . ARG A 1 168 ? -3.662 -15.633 9.788 1.00 93.31 168 ARG A O 1
ATOM 1303 N N . SER A 1 169 ? -2.673 -15.656 11.802 1.00 90.06 169 SER A N 1
ATOM 1304 C CA . SER A 1 169 ? -1.560 -16.538 11.430 1.00 90.06 169 SER A CA 1
ATOM 1305 C C . SER A 1 169 ? -1.976 -17.921 10.910 1.00 90.06 169 SER A C 1
ATOM 1307 O O . SER A 1 169 ? -1.171 -18.583 10.263 1.00 90.06 169 SER A O 1
ATOM 1309 N N . ASP A 1 170 ? -3.213 -18.351 11.171 1.00 91.69 170 ASP A N 1
ATOM 1310 C CA . ASP A 1 170 ? -3.824 -19.583 10.658 1.00 91.69 170 ASP A CA 1
ATOM 1311 C C . ASP A 1 170 ? -4.501 -19.407 9.284 1.00 91.69 170 ASP A C 1
ATOM 1313 O O . ASP A 1 170 ? -5.005 -20.372 8.708 1.00 91.69 170 ASP A O 1
ATOM 1317 N N . HIS A 1 171 ? -4.509 -18.194 8.724 1.00 95.94 171 HIS A N 1
ATOM 1318 C CA . HIS A 1 171 ? -5.086 -17.928 7.413 1.00 95.94 171 HIS A CA 1
ATOM 1319 C C . HIS A 1 171 ? -4.220 -18.512 6.286 1.00 95.94 171 HIS A C 1
ATOM 1321 O O . HIS A 1 171 ? -3.005 -18.317 6.251 1.00 95.94 171 HIS A O 1
ATOM 1327 N N . ALA A 1 172 ? -4.854 -19.139 5.289 1.00 95.00 172 ALA A N 1
ATOM 1328 C CA . ALA A 1 172 ? -4.175 -19.855 4.200 1.00 95.00 172 ALA A CA 1
ATOM 1329 C C . ALA A 1 172 ? -3.165 -19.001 3.403 1.00 95.00 172 ALA A C 1
ATOM 1331 O O . ALA A 1 172 ? -2.203 -19.522 2.849 1.00 95.00 172 ALA A O 1
ATOM 1332 N N . LEU A 1 173 ? -3.345 -17.677 3.362 1.00 94.88 173 LEU A N 1
ATOM 1333 C CA . LEU A 1 173 ? -2.408 -16.770 2.682 1.00 94.88 173 LEU A CA 1
ATOM 1334 C C . LEU A 1 173 ? -1.042 -16.647 3.377 1.00 94.88 173 LEU A C 1
ATOM 1336 O O . LEU A 1 173 ? -0.074 -16.277 2.714 1.00 94.88 173 LEU A O 1
ATOM 1340 N N . HIS A 1 174 ? -0.923 -17.017 4.657 1.00 92.38 174 HIS A N 1
ATOM 1341 C CA . HIS A 1 174 ? 0.387 -17.185 5.298 1.00 92.38 174 HIS A CA 1
ATOM 1342 C C . HIS A 1 174 ? 1.177 -18.359 4.707 1.00 92.38 174 HIS A C 1
ATOM 1344 O O . HIS A 1 174 ? 2.403 -18.381 4.811 1.00 92.38 174 HIS A O 1
ATOM 1350 N N . GLU A 1 175 ? 0.489 -19.290 4.043 1.00 92.06 175 GLU A N 1
ATOM 1351 C CA . GLU A 1 175 ? 1.078 -20.448 3.377 1.00 92.06 175 GLU A CA 1
ATOM 1352 C C . GLU A 1 175 ? 1.161 -20.289 1.849 1.00 92.06 175 GLU A C 1
ATOM 1354 O O . GLU A 1 175 ? 1.511 -21.226 1.127 1.00 92.06 175 GLU A O 1
ATOM 1359 N N . ALA A 1 176 ? 0.858 -19.101 1.320 1.00 93.69 176 ALA A N 1
ATOM 1360 C CA . ALA A 1 176 ? 0.926 -18.856 -0.113 1.00 93.69 176 ALA A CA 1
ATOM 1361 C C . ALA A 1 176 ? 2.363 -19.041 -0.637 1.00 93.69 176 ALA A C 1
ATOM 1363 O O . ALA A 1 176 ? 3.312 -18.457 -0.107 1.00 93.69 176 ALA A O 1
ATOM 1364 N N . SER A 1 177 ? 2.526 -19.798 -1.732 1.00 91.81 177 SER A N 1
ATOM 1365 C CA . SER A 1 177 ? 3.846 -20.090 -2.325 1.00 91.81 177 SER A CA 1
ATOM 1366 C C . SER A 1 177 ? 4.649 -18.820 -2.603 1.00 91.81 177 SER A C 1
ATOM 1368 O O . SER A 1 177 ? 5.823 -18.741 -2.255 1.00 91.81 177 SER A O 1
ATOM 1370 N N . ALA A 1 178 ? 4.001 -17.787 -3.151 1.00 89.56 178 ALA A N 1
ATOM 1371 C CA . ALA A 1 178 ? 4.649 -16.512 -3.448 1.00 89.56 178 ALA A CA 1
ATOM 1372 C C . ALA A 1 178 ? 5.206 -15.818 -2.189 1.00 89.56 178 ALA A C 1
ATOM 1374 O O . ALA A 1 178 ? 6.259 -15.178 -2.246 1.00 89.56 178 ALA A O 1
ATOM 1375 N N . LEU A 1 179 ? 4.532 -15.962 -1.041 1.00 91.62 179 LEU A N 1
ATOM 1376 C CA . LEU A 1 179 ? 5.016 -15.452 0.239 1.00 91.62 179 LEU A CA 1
ATOM 1377 C C . LEU A 1 179 ? 6.184 -16.294 0.759 1.00 91.62 179 LEU A C 1
ATOM 1379 O O . LEU A 1 179 ? 7.188 -15.732 1.194 1.00 91.62 179 LEU A O 1
ATOM 1383 N N . PHE A 1 180 ? 6.101 -17.623 0.673 1.00 90.62 180 PHE A N 1
ATOM 1384 C CA . PHE A 1 180 ? 7.200 -18.503 1.069 1.00 90.62 180 PHE A CA 1
ATOM 1385 C C . PHE A 1 180 ? 8.473 -18.249 0.265 1.00 90.62 180 PHE A C 1
ATOM 1387 O O . PHE A 1 180 ? 9.535 -18.062 0.860 1.00 90.62 180 PHE A O 1
ATOM 1394 N N . ASP A 1 181 ? 8.368 -18.171 -1.061 1.00 90.88 181 ASP A N 1
ATOM 1395 C CA . ASP A 1 181 ? 9.496 -17.888 -1.950 1.00 90.88 181 ASP A CA 1
ATOM 1396 C C . ASP A 1 181 ? 10.127 -16.531 -1.622 1.00 90.88 181 ASP A C 1
ATOM 1398 O O . ASP A 1 181 ? 11.354 -16.375 -1.569 1.00 90.88 181 ASP A O 1
ATOM 1402 N N . HIS A 1 182 ? 9.282 -15.538 -1.338 1.00 89.69 182 HIS A N 1
ATOM 1403 C CA . HIS A 1 182 ? 9.727 -14.225 -0.909 1.00 89.69 182 HIS A CA 1
ATOM 1404 C C . HIS A 1 182 ? 10.493 -14.277 0.425 1.00 89.69 182 HIS A C 1
ATOM 1406 O O . HIS A 1 182 ? 11.607 -13.745 0.523 1.00 89.69 182 HIS A O 1
ATOM 1412 N N . LEU A 1 183 ? 9.925 -14.933 1.442 1.00 89.69 183 LEU A N 1
ATOM 1413 C CA . LEU A 1 183 ? 10.517 -15.051 2.774 1.00 89.69 183 LEU A CA 1
ATOM 1414 C C . LEU A 1 183 ? 11.811 -15.865 2.759 1.00 89.69 183 LEU A C 1
ATOM 1416 O O . LEU A 1 183 ? 12.780 -15.469 3.405 1.00 89.69 183 LEU A O 1
ATOM 1420 N N . ASP A 1 184 ? 11.873 -16.955 1.996 1.00 88.69 184 ASP A N 1
ATOM 1421 C CA . ASP A 1 184 ? 13.103 -17.722 1.806 1.00 88.69 184 ASP A CA 1
ATOM 1422 C C . ASP A 1 184 ? 14.179 -16.871 1.116 1.00 88.69 184 ASP A C 1
ATOM 1424 O O . ASP A 1 184 ? 15.323 -16.783 1.576 1.00 88.69 184 ASP A O 1
ATOM 1428 N N . GLY A 1 185 ? 13.792 -16.123 0.080 1.00 87.56 185 GLY A N 1
ATOM 1429 C CA . GLY A 1 185 ? 14.662 -15.148 -0.567 1.00 87.56 185 GLY A CA 1
ATOM 1430 C C . GLY A 1 185 ? 15.218 -14.105 0.410 1.00 87.56 185 GLY A C 1
ATOM 1431 O O . GLY A 1 185 ? 16.405 -13.773 0.344 1.00 87.56 185 GLY A O 1
ATOM 1432 N N . LEU A 1 186 ? 14.399 -13.589 1.331 1.00 85.88 186 LEU A N 1
ATOM 1433 C CA . LEU A 1 186 ? 14.853 -12.655 2.363 1.00 85.88 186 LEU A CA 1
ATOM 1434 C C . LEU A 1 186 ? 15.773 -13.317 3.394 1.00 85.88 186 LEU A C 1
ATOM 1436 O O . LEU A 1 186 ? 16.814 -12.738 3.714 1.00 85.88 186 LEU A O 1
ATOM 1440 N N . ARG A 1 187 ? 15.453 -14.531 3.857 1.00 86.00 187 ARG A N 1
ATOM 1441 C CA . ARG A 1 187 ? 16.282 -15.304 4.800 1.00 86.00 187 ARG A CA 1
ATOM 1442 C C . ARG A 1 187 ? 17.677 -15.565 4.247 1.00 86.00 187 ARG A C 1
ATOM 1444 O O . ARG A 1 187 ? 18.658 -15.406 4.963 1.00 86.00 187 ARG A O 1
ATOM 1451 N N . ARG A 1 188 ? 17.795 -15.883 2.956 1.00 86.81 188 ARG A N 1
ATOM 1452 C CA . ARG A 1 188 ? 19.102 -16.075 2.303 1.00 86.81 188 ARG A CA 1
ATOM 1453 C C . ARG A 1 188 ? 19.932 -14.787 2.232 1.00 86.81 188 ARG A C 1
ATOM 1455 O O . ARG A 1 188 ? 21.159 -14.851 2.209 1.00 86.81 188 ARG A O 1
ATOM 1462 N N . ARG A 1 189 ? 19.285 -13.617 2.166 1.00 85.12 189 ARG A N 1
ATOM 1463 C CA . ARG A 1 189 ? 19.946 -12.304 2.017 1.00 85.12 189 ARG A CA 1
ATOM 1464 C C . ARG A 1 189 ? 20.228 -11.600 3.346 1.00 85.12 189 ARG A C 1
ATOM 1466 O O . ARG A 1 189 ? 21.128 -10.763 3.402 1.00 85.12 189 ARG A O 1
ATOM 1473 N N . SER A 1 190 ? 19.471 -11.903 4.397 1.00 79.81 190 SER A N 1
ATOM 1474 C CA . SER A 1 190 ? 19.579 -11.263 5.709 1.00 79.81 190 SER A CA 1
ATOM 1475 C C . SER A 1 190 ? 20.242 -12.186 6.725 1.00 79.81 190 SER A C 1
ATOM 1477 O O . SER A 1 190 ? 19.884 -13.347 6.856 1.00 79.81 190 SER A O 1
ATOM 1479 N N . ARG A 1 191 ? 21.182 -11.647 7.507 1.00 77.69 191 ARG A N 1
ATOM 1480 C CA . ARG A 1 191 ? 21.779 -12.355 8.656 1.00 77.69 191 ARG A CA 1
ATOM 1481 C C . ARG A 1 191 ? 21.029 -12.116 9.967 1.00 77.69 191 ARG A C 1
ATOM 1483 O O . ARG A 1 191 ? 21.422 -12.655 10.995 1.00 77.69 191 ARG A O 1
ATOM 1490 N N . ARG A 1 192 ? 20.013 -11.248 9.961 1.00 76.94 192 ARG A N 1
ATOM 1491 C CA . ARG A 1 192 ? 19.231 -10.914 11.156 1.00 76.94 192 ARG A CA 1
ATOM 1492 C C . ARG A 1 192 ? 18.040 -11.863 11.288 1.00 76.94 192 ARG A C 1
ATOM 1494 O O . ARG A 1 192 ? 17.484 -12.233 10.251 1.00 76.94 192 ARG A O 1
ATOM 1501 N N . PRO A 1 193 ? 17.618 -12.194 12.523 1.00 71.44 193 PRO A N 1
ATOM 1502 C CA . PRO A 1 193 ? 16.343 -12.859 12.754 1.00 71.44 193 PRO A CA 1
ATOM 1503 C C . PRO A 1 193 ? 15.242 -12.073 12.045 1.00 71.44 193 PRO A C 1
ATOM 1505 O O . PRO A 1 193 ? 15.133 -10.857 12.220 1.00 71.44 193 PRO A O 1
ATOM 1508 N N . MET A 1 194 ? 14.485 -12.748 11.187 1.00 72.31 194 MET A N 1
ATOM 1509 C CA . MET A 1 194 ? 13.357 -12.127 10.512 1.00 72.31 194 MET A CA 1
ATOM 1510 C C . MET A 1 194 ? 12.123 -12.225 11.392 1.00 72.31 194 MET A C 1
ATOM 1512 O O . MET A 1 194 ? 11.734 -13.322 11.786 1.00 72.31 194 MET A O 1
ATOM 1516 N N . ILE A 1 195 ? 11.500 -11.078 11.637 1.00 75.44 195 ILE A N 1
ATOM 1517 C CA . ILE A 1 195 ? 10.122 -11.016 12.113 1.00 75.44 195 ILE A CA 1
ATOM 1518 C C . ILE A 1 195 ? 9.233 -11.442 10.937 1.00 75.44 195 ILE A C 1
ATOM 1520 O O . ILE A 1 195 ? 9.462 -11.015 9.798 1.00 75.44 195 ILE A O 1
ATOM 1524 N N . GLY A 1 196 ? 8.291 -12.351 11.194 1.00 81.12 196 GLY A N 1
ATOM 1525 C CA . GLY A 1 196 ? 7.320 -12.784 10.190 1.00 81.12 196 GLY A CA 1
ATOM 1526 C C . GLY A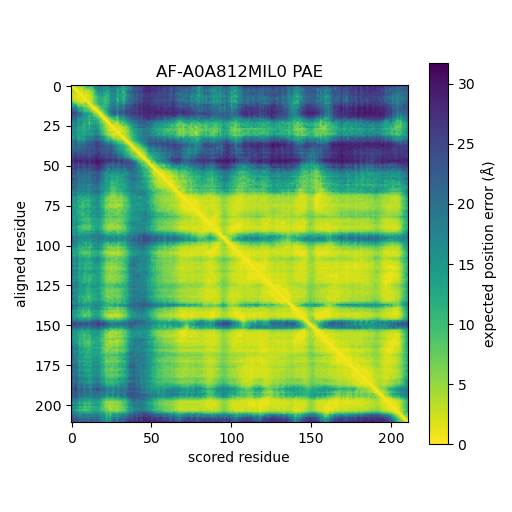 1 196 ? 6.440 -11.612 9.742 1.00 81.12 196 GLY A C 1
ATOM 1527 O O . GLY A 1 196 ? 6.224 -10.691 10.526 1.00 81.12 196 GLY A O 1
ATOM 1528 N N . PRO A 1 197 ? 5.964 -11.596 8.488 1.00 90.81 197 PRO A N 1
ATOM 1529 C CA . PRO A 1 197 ? 5.069 -10.543 8.043 1.00 90.81 197 PRO A CA 1
ATOM 1530 C C . PRO A 1 197 ? 3.688 -10.723 8.674 1.00 90.81 197 PRO A C 1
ATOM 1532 O O . PRO A 1 197 ? 3.132 -11.821 8.663 1.00 90.81 197 PRO A O 1
ATOM 1535 N N . GLN A 1 198 ? 3.118 -9.619 9.136 1.00 94.12 198 GLN A N 1
ATOM 1536 C CA . GLN A 1 198 ? 1.680 -9.487 9.317 1.00 94.12 198 GLN A CA 1
ATOM 1537 C C . GLN A 1 198 ? 1.044 -9.233 7.953 1.00 94.12 198 GLN A C 1
ATOM 1539 O O . GLN A 1 198 ? 1.591 -8.487 7.131 1.00 94.12 198 GLN A O 1
ATOM 1544 N N . LEU A 1 199 ? -0.095 -9.866 7.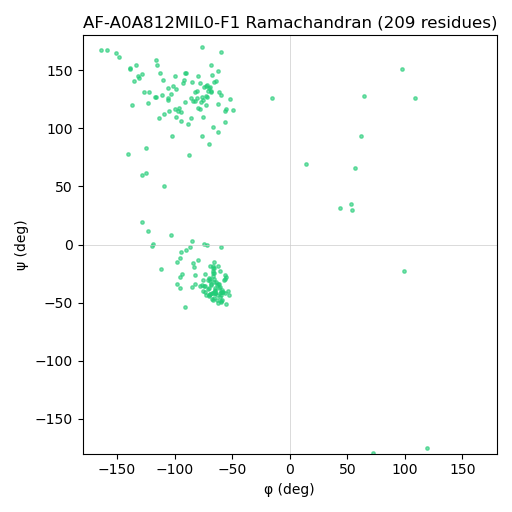699 1.00 95.44 199 LEU A N 1
ATOM 1545 C CA . LEU A 1 199 ? -0.805 -9.746 6.433 1.00 95.44 199 LEU A CA 1
ATOM 1546 C C . LEU A 1 199 ? -2.024 -8.848 6.626 1.00 95.44 199 LEU A C 1
ATOM 1548 O O . LEU A 1 199 ? -2.938 -9.190 7.366 1.00 95.44 199 LEU A O 1
ATOM 1552 N N . LEU A 1 200 ? -2.036 -7.692 5.967 1.00 95.00 200 LEU A N 1
ATOM 1553 C CA . LEU A 1 200 ? -3.165 -6.763 6.000 1.00 95.00 200 LEU A CA 1
ATOM 1554 C C . LEU A 1 200 ? -4.023 -6.991 4.762 1.00 95.00 200 LEU A C 1
ATOM 1556 O O . LEU A 1 200 ? -3.570 -6.738 3.641 1.00 95.00 200 LEU A O 1
ATOM 1560 N N . GLN A 1 201 ? -5.255 -7.450 4.969 1.00 95.44 201 GLN A N 1
ATOM 1561 C CA . GLN A 1 201 ? -6.239 -7.572 3.906 1.00 95.44 201 GLN A CA 1
ATOM 1562 C C . GLN A 1 201 ? -6.786 -6.194 3.568 1.00 95.44 201 GLN A C 1
ATOM 1564 O O . GLN A 1 201 ? -7.278 -5.462 4.431 1.00 95.44 201 GLN A O 1
ATOM 1569 N N . MET A 1 202 ? -6.732 -5.862 2.286 1.00 93.75 202 MET A N 1
ATOM 1570 C CA . MET A 1 202 ? -7.327 -4.652 1.756 1.00 93.75 202 MET A CA 1
ATOM 1571 C C . MET A 1 202 ? -8.458 -4.999 0.802 1.00 93.75 202 MET A C 1
ATOM 1573 O O . MET A 1 202 ? -8.471 -6.060 0.173 1.00 93.75 202 MET A O 1
ATOM 1577 N N . LYS A 1 203 ? -9.403 -4.080 0.664 1.00 90.94 203 LYS A N 1
ATOM 1578 C CA . LYS A 1 203 ? -10.474 -4.177 -0.319 1.00 90.94 203 LYS A CA 1
ATOM 1579 C C . LYS A 1 203 ? -10.428 -2.959 -1.212 1.00 90.94 203 LYS A C 1
ATOM 1581 O O . LYS A 1 203 ? -10.333 -1.827 -0.743 1.00 90.94 203 LYS A O 1
ATOM 1586 N N . ARG A 1 204 ? -10.472 -3.197 -2.521 1.00 88.44 204 ARG A N 1
ATOM 1587 C CA . ARG A 1 204 ? -10.609 -2.112 -3.484 1.00 88.44 204 ARG A CA 1
ATOM 1588 C C . ARG A 1 204 ? -12.002 -1.519 -3.339 1.00 88.44 204 ARG A C 1
ATOM 1590 O O . ARG A 1 204 ? -12.986 -2.256 -3.333 1.00 88.44 204 ARG A O 1
ATOM 1597 N N . VAL A 1 205 ? -12.082 -0.199 -3.263 1.00 83.38 205 VAL A N 1
ATOM 1598 C CA . VAL A 1 205 ? -13.374 0.480 -3.279 1.00 83.38 205 VAL A CA 1
ATOM 1599 C C . VAL A 1 205 ? -13.882 0.514 -4.716 1.00 83.38 205 VAL A C 1
ATOM 1601 O O . VAL A 1 205 ? -13.244 1.088 -5.603 1.00 83.38 205 VAL A O 1
ATOM 1604 N N . GLU A 1 206 ? -15.011 -0.149 -4.953 1.00 70.25 206 GLU A N 1
ATOM 1605 C CA . GLU A 1 206 ? -15.729 -0.079 -6.221 1.00 70.25 206 GLU A CA 1
ATOM 1606 C C . GLU A 1 206 ? -16.562 1.201 -6.255 1.00 70.25 206 GLU A C 1
ATOM 1608 O O . GLU A 1 206 ? -17.270 1.529 -5.303 1.00 70.25 206 GLU A O 1
ATOM 1613 N N . LEU A 1 207 ? -16.472 1.945 -7.355 1.00 59.69 207 LEU A N 1
ATOM 1614 C CA . LEU A 1 207 ? -17.359 3.078 -7.578 1.00 59.69 207 LEU A CA 1
ATOM 1615 C C . LEU A 1 207 ? -18.743 2.522 -7.906 1.00 59.69 207 LEU A C 1
ATOM 1617 O O . LEU A 1 207 ? -18.873 1.724 -8.837 1.00 59.69 207 LEU A O 1
ATOM 1621 N N . ALA A 1 208 ? -19.778 2.974 -7.198 1.00 50.31 208 ALA A N 1
ATOM 1622 C CA . ALA A 1 208 ? -21.127 2.856 -7.726 1.00 50.31 208 ALA A CA 1
ATOM 1623 C C . ALA A 1 208 ? -21.126 3.564 -9.086 1.00 50.31 208 ALA A C 1
ATOM 1625 O O . ALA A 1 208 ? -20.846 4.761 -9.171 1.00 50.31 208 ALA A O 1
ATOM 1626 N N . SER A 1 209 ? -21.346 2.804 -10.158 1.00 39.25 209 SER A N 1
ATOM 1627 C CA . SER A 1 209 ? -21.539 3.364 -11.491 1.00 39.25 209 SER A CA 1
ATOM 1628 C C . SER A 1 209 ? -22.705 4.340 -11.380 1.00 39.25 209 SER A C 1
ATOM 1630 O O . SER A 1 209 ? -23.843 3.904 -11.218 1.00 39.25 209 SER A O 1
ATOM 1632 N N . LEU A 1 210 ? -22.430 5.644 -11.385 1.00 36.09 210 LEU A N 1
ATOM 1633 C CA . LEU A 1 210 ? -23.467 6.652 -11.561 1.00 36.09 210 LEU A CA 1
ATOM 1634 C C . LEU A 1 210 ? -24.048 6.408 -12.958 1.00 36.09 210 LEU A C 1
ATOM 1636 O O . LEU A 1 210 ? -23.421 6.757 -13.959 1.00 36.09 210 LEU A O 1
ATOM 1640 N N . GLY A 1 211 ? -25.162 5.676 -12.996 1.00 32.12 211 GLY A N 1
ATOM 1641 C CA . GLY A 1 211 ? -26.019 5.532 -14.168 1.00 32.12 211 GLY A CA 1
ATOM 1642 C C . GLY A 1 211 ? -26.771 6.818 -14.455 1.00 32.12 211 GLY A C 1
ATOM 1643 O O . GLY A 1 211 ? -27.040 7.571 -13.491 1.00 32.12 211 GLY A O 1
#

Organism: Symbiodinium pilosum (NCBI:txid2952)